Protein AF-A0A9X3MTI0-F1 (afdb_monomer_lite)

Radius of gyration: 33.72 Å; chains: 1; bounding box: 85×98×109 Å

Secondary structure (DSSP, 8-state):
----------------PPPPP-PPPPTHHHHTTSS--S-HHHHHHHT-PPPP----------------------SS-----------PPPP---------PPP-----HHHHHHH----SHHHHHHHHHHHHHTTSEEE-STTHHHHHHHHHTT--BTTB-TTSSSPPHHHHHHHHHHHHHHHHHHH-TTSPPPPEEE---B-SSSSTBTTEEEE-SS-SSSSSHHHHHHHHHHHSPSSEEEEEEESSTTS--GGGBHHHHHHHHHHHH-TTPPPPPEEEEEB-TT-SEEEEEEEETTEEEEEEEEEEGGGG-S-HHHHHHHHHHHHTT-EEEEEEE-TT-EEEE--

Structure (mmCIF, N/CA/C/O backbone):
data_AF-A0A9X3MTI0-F1
#
_entry.id   AF-A0A9X3MTI0-F1
#
loop_
_atom_site.group_PDB
_atom_site.id
_atom_site.type_symbol
_atom_site.label_atom_id
_atom_site.label_alt_id
_atom_site.label_comp_id
_atom_site.label_asym_id
_atom_site.label_entity_id
_atom_site.label_seq_id
_atom_site.pdbx_PDB_ins_code
_atom_site.Cartn_x
_atom_site.Cartn_y
_atom_site.Cartn_z
_atom_site.occupancy
_atom_site.B_iso_or_equiv
_atom_site.auth_seq_id
_atom_site.auth_comp_id
_atom_site.auth_asym_id
_atom_site.auth_atom_id
_atom_site.pdbx_PDB_model_num
ATOM 1 N N . MET A 1 1 ? 46.481 -37.159 -34.912 1.00 41.75 1 MET A N 1
ATOM 2 C CA . MET A 1 1 ? 47.754 -37.813 -34.505 1.00 41.75 1 MET A CA 1
ATOM 3 C C . MET A 1 1 ? 48.881 -36.789 -34.664 1.00 41.75 1 MET A C 1
ATOM 5 O O . MET A 1 1 ? 48.753 -35.978 -35.570 1.00 41.75 1 MET A O 1
ATOM 9 N N . ARG A 1 2 ? 49.952 -36.831 -33.839 1.00 39.00 2 ARG A N 1
ATOM 10 C CA . ARG A 1 2 ? 50.843 -35.682 -33.466 1.00 39.00 2 ARG A CA 1
ATOM 11 C C . ARG A 1 2 ? 50.105 -34.732 -32.481 1.00 39.00 2 ARG A C 1
ATOM 13 O O . ARG A 1 2 ? 48.922 -34.512 -32.711 1.00 39.00 2 ARG A O 1
ATOM 20 N N . ARG A 1 3 ? 50.594 -34.322 -31.287 1.00 44.12 3 ARG A N 1
ATOM 21 C CA . ARG A 1 3 ? 51.928 -33.962 -30.694 1.00 44.12 3 ARG A CA 1
ATOM 22 C C . ARG A 1 3 ? 52.440 -32.576 -31.133 1.00 44.12 3 ARG A C 1
ATOM 24 O O . ARG A 1 3 ? 52.407 -32.329 -32.331 1.00 44.12 3 ARG A O 1
ATOM 31 N N . ARG A 1 4 ? 53.043 -31.715 -30.285 1.00 45.75 4 ARG A N 1
ATOM 32 C CA . ARG A 1 4 ? 53.185 -31.647 -28.790 1.00 45.75 4 ARG A CA 1
ATOM 33 C C . ARG A 1 4 ? 52.062 -30.713 -28.217 1.00 45.75 4 ARG A C 1
ATOM 35 O O . ARG A 1 4 ? 50.981 -30.836 -28.777 1.00 45.75 4 ARG A O 1
ATOM 42 N N . THR A 1 5 ? 52.103 -29.871 -27.159 1.00 43.09 5 THR A N 1
ATOM 43 C CA . THR A 1 5 ? 53.079 -29.420 -26.115 1.00 43.09 5 THR A CA 1
ATOM 44 C C . THR A 1 5 ? 52.308 -28.884 -24.880 1.00 43.09 5 THR A C 1
ATOM 46 O O . THR A 1 5 ? 51.108 -28.653 -25.001 1.00 43.09 5 THR A O 1
ATOM 49 N N . ALA A 1 6 ? 52.957 -28.664 -23.723 1.00 52.50 6 ALA A N 1
ATOM 50 C CA . ALA A 1 6 ? 52.391 -27.940 -22.569 1.00 52.50 6 ALA A CA 1
ATOM 51 C C . ALA A 1 6 ? 53.480 -27.295 -21.677 1.00 52.50 6 ALA A C 1
ATOM 53 O O . ALA A 1 6 ? 54.502 -27.931 -21.447 1.00 52.50 6 ALA A O 1
ATOM 54 N N . GLU A 1 7 ? 53.195 -26.097 -21.151 1.00 43.59 7 GLU A N 1
ATOM 55 C CA . GLU A 1 7 ? 53.836 -25.318 -20.060 1.00 43.59 7 GLU A CA 1
ATOM 56 C C . GLU A 1 7 ? 52.779 -24.245 -19.685 1.00 43.59 7 GLU A C 1
ATOM 58 O O . GLU A 1 7 ? 52.140 -23.719 -20.594 1.00 43.59 7 GLU A O 1
ATOM 63 N N . ARG A 1 8 ? 52.346 -23.966 -18.443 1.00 46.47 8 ARG A N 1
ATOM 64 C CA . ARG A 1 8 ? 52.876 -24.065 -17.061 1.00 46.47 8 ARG A CA 1
ATOM 65 C C . ARG A 1 8 ? 53.816 -22.908 -16.679 1.00 46.47 8 ARG A C 1
ATOM 67 O O . ARG A 1 8 ? 54.552 -22.423 -17.520 1.00 46.47 8 ARG A O 1
ATOM 74 N N . GLU A 1 9 ? 53.770 -22.546 -15.387 1.00 38.88 9 GLU A N 1
ATOM 75 C CA . GLU A 1 9 ? 54.366 -21.360 -14.728 1.00 38.88 9 GLU A CA 1
ATOM 76 C C . GLU A 1 9 ? 53.528 -20.068 -14.861 1.00 38.88 9 GLU A C 1
ATOM 78 O O . GLU A 1 9 ? 52.925 -19.835 -15.901 1.00 38.88 9 GLU A O 1
ATOM 83 N N . ARG A 1 10 ? 53.395 -19.199 -13.841 1.00 39.28 10 ARG A N 1
ATOM 84 C CA . ARG A 1 10 ? 53.743 -19.278 -12.398 1.00 39.28 10 ARG A CA 1
ATOM 85 C C . ARG A 1 10 ? 52.827 -18.315 -11.609 1.00 39.28 10 ARG A C 1
ATOM 87 O O . ARG A 1 10 ? 52.557 -17.220 -12.092 1.00 39.28 10 ARG A O 1
ATOM 94 N N . GLN A 1 11 ? 52.413 -18.677 -10.393 1.00 41.81 11 GLN A N 1
ATOM 95 C CA . GLN A 1 11 ? 51.971 -17.695 -9.384 1.00 41.81 11 GLN A CA 1
ATOM 96 C C . GLN A 1 11 ? 53.192 -17.160 -8.616 1.00 41.81 11 GLN A C 1
ATOM 98 O O . GLN A 1 11 ? 54.166 -17.898 -8.446 1.00 41.81 11 GLN A O 1
ATOM 103 N N . PRO A 1 12 ? 53.110 -15.932 -8.088 1.00 52.44 12 PRO A N 1
ATOM 104 C CA . PRO A 1 12 ? 53.696 -15.570 -6.805 1.00 52.44 12 PRO A CA 1
ATOM 105 C C . PRO A 1 12 ? 52.599 -15.332 -5.750 1.00 52.44 12 PRO A C 1
ATOM 107 O O . PRO A 1 12 ? 51.555 -14.750 -6.042 1.00 52.44 12 PRO A O 1
ATOM 110 N N . GLU A 1 13 ? 52.848 -15.772 -4.520 1.00 50.75 13 GLU A N 1
ATOM 111 C CA . GLU A 1 13 ? 52.006 -15.505 -3.348 1.00 50.75 13 GLU A CA 1
ATOM 112 C C . GLU A 1 13 ? 52.348 -14.134 -2.743 1.00 50.75 13 GLU A C 1
ATOM 114 O O . GLU A 1 13 ? 53.527 -13.802 -2.633 1.00 50.75 13 GLU A O 1
ATOM 119 N N . ARG A 1 14 ? 51.328 -13.365 -2.336 1.00 39.09 14 ARG A N 1
ATOM 120 C CA . ARG A 1 14 ? 51.381 -12.189 -1.440 1.00 39.09 14 ARG A CA 1
ATOM 121 C C . ARG A 1 14 ? 49.958 -11.841 -0.993 1.00 39.09 14 ARG A C 1
ATOM 123 O O . ARG A 1 14 ? 49.049 -11.956 -1.808 1.00 39.09 14 ARG A O 1
ATOM 130 N N . GLU A 1 15 ? 49.697 -11.351 0.214 1.00 39.28 15 GLU A N 1
ATOM 131 C CA . GLU A 1 15 ? 50.434 -11.346 1.497 1.00 39.28 15 GLU A CA 1
ATOM 132 C C . GLU A 1 15 ? 49.345 -11.103 2.579 1.00 39.28 15 GLU A C 1
ATOM 134 O O . GLU A 1 15 ? 48.311 -10.510 2.262 1.00 39.28 15 GLU A O 1
ATOM 139 N N . ASP A 1 16 ? 49.501 -11.586 3.816 1.00 46.16 16 ASP A N 1
ATOM 140 C CA . ASP A 1 16 ? 48.425 -11.512 4.824 1.00 46.16 16 ASP A CA 1
ATOM 141 C C . ASP A 1 16 ? 48.184 -10.081 5.353 1.00 46.16 16 ASP A C 1
ATOM 143 O O . ASP A 1 16 ? 48.948 -9.578 6.181 1.00 46.16 16 ASP A O 1
ATOM 147 N N . GLU A 1 17 ? 47.073 -9.444 4.963 1.00 42.19 17 GLU A N 1
ATOM 148 C CA . GLU A 1 17 ? 46.545 -8.266 5.670 1.00 42.19 17 GLU A CA 1
ATOM 149 C C . GLU A 1 17 ? 45.606 -8.686 6.812 1.00 42.19 17 GLU A C 1
ATOM 151 O O . GLU A 1 17 ? 44.562 -9.312 6.611 1.00 42.19 17 GLU A O 1
ATOM 156 N N . ALA A 1 18 ? 45.978 -8.320 8.041 1.00 46.59 18 ALA A N 1
ATOM 157 C CA . ALA A 1 18 ? 45.199 -8.605 9.243 1.00 46.59 18 ALA A CA 1
ATOM 158 C C . ALA A 1 18 ? 43.875 -7.806 9.282 1.00 46.59 18 ALA A C 1
ATOM 160 O O . ALA A 1 18 ? 43.825 -6.665 8.814 1.00 46.59 18 ALA A O 1
ATOM 161 N N . PRO A 1 19 ? 42.797 -8.347 9.886 1.00 48.12 19 PRO A N 1
ATOM 162 C CA . PRO A 1 19 ? 41.502 -7.674 9.925 1.00 48.12 19 PRO A CA 1
ATOM 163 C C . PRO A 1 19 ? 41.564 -6.374 10.737 1.00 48.12 19 PRO A C 1
ATOM 165 O O . PRO A 1 19 ? 41.863 -6.382 11.933 1.00 48.12 19 PRO A O 1
ATOM 168 N N . ALA A 1 20 ? 41.221 -5.256 10.093 1.00 42.41 20 ALA A N 1
ATOM 169 C CA . ALA A 1 20 ? 41.128 -3.955 10.745 1.00 42.41 20 ALA A CA 1
ATOM 170 C C . ALA A 1 20 ? 40.090 -3.977 11.883 1.00 42.41 20 ALA A C 1
ATOM 172 O O . ALA A 1 20 ? 38.933 -4.362 11.693 1.00 42.41 20 ALA A O 1
ATOM 173 N N . THR A 1 21 ? 40.493 -3.537 13.075 1.00 41.66 21 THR A N 1
ATOM 174 C CA . THR A 1 21 ? 39.617 -3.462 14.247 1.00 41.66 21 THR A CA 1
ATOM 175 C C . THR A 1 21 ? 38.533 -2.402 14.055 1.00 41.66 21 THR A C 1
ATOM 177 O O . THR A 1 21 ? 38.812 -1.216 13.881 1.00 41.66 21 THR A O 1
ATOM 180 N N . ALA A 1 22 ? 37.269 -2.826 14.116 1.00 42.09 22 ALA A N 1
ATOM 181 C CA . ALA A 1 22 ? 36.124 -1.935 13.980 1.00 42.09 22 ALA A CA 1
ATOM 182 C C . ALA A 1 22 ? 36.024 -0.974 15.179 1.00 42.09 22 ALA A C 1
ATOM 184 O O . ALA A 1 22 ? 35.582 -1.350 16.266 1.00 42.09 22 ALA A O 1
ATOM 185 N N . VAL A 1 23 ? 36.418 0.285 14.975 1.00 45.59 23 VAL A N 1
ATOM 186 C CA . VAL A 1 23 ? 36.225 1.360 15.957 1.00 45.59 23 VAL A CA 1
ATOM 187 C C . VAL A 1 23 ? 34.737 1.703 16.029 1.00 45.59 23 VAL A C 1
ATOM 189 O O . VAL A 1 23 ? 34.149 2.167 15.052 1.00 45.59 23 VAL A O 1
ATOM 192 N N . ALA A 1 24 ? 34.120 1.487 17.192 1.00 50.12 24 ALA A N 1
ATOM 193 C CA . ALA A 1 24 ? 32.732 1.873 17.422 1.00 50.12 24 ALA A CA 1
ATOM 194 C C . ALA A 1 24 ? 32.578 3.411 17.372 1.00 50.12 24 ALA A C 1
ATOM 196 O O . ALA A 1 24 ? 33.394 4.121 17.968 1.00 50.12 24 ALA A O 1
ATOM 197 N N . PRO A 1 25 ? 31.546 3.955 16.697 1.00 45.38 25 PRO A N 1
ATOM 198 C CA . PRO A 1 25 ? 31.334 5.396 16.641 1.00 45.38 25 PRO A CA 1
ATOM 199 C C . PRO A 1 25 ? 30.959 5.947 18.031 1.00 45.38 25 PRO A C 1
ATOM 201 O O . PRO A 1 25 ? 30.165 5.326 18.743 1.00 45.38 25 PRO A O 1
ATOM 204 N N . PRO A 1 26 ? 31.480 7.120 18.437 1.00 43.59 26 PRO A N 1
ATOM 205 C CA . PRO A 1 26 ? 31.172 7.697 19.740 1.00 43.59 26 PRO A CA 1
ATOM 206 C C . PRO A 1 26 ? 29.701 8.128 19.829 1.00 43.59 26 PRO A C 1
ATOM 208 O O . PRO A 1 26 ? 29.152 8.732 18.905 1.00 43.59 26 PRO A O 1
ATOM 211 N N . ALA A 1 27 ? 29.079 7.892 20.989 1.00 45.53 27 ALA A N 1
ATOM 212 C CA . ALA A 1 27 ? 27.649 8.128 21.233 1.00 45.53 27 ALA A CA 1
ATOM 213 C C . ALA A 1 27 ? 27.172 9.581 20.994 1.00 45.53 27 ALA A C 1
ATOM 215 O O . ALA A 1 27 ? 25.978 9.820 20.823 1.00 45.53 27 ALA A O 1
ATOM 216 N N . ALA A 1 28 ? 28.093 10.548 20.920 1.00 45.12 28 ALA A N 1
ATOM 217 C CA . ALA A 1 28 ? 27.815 11.967 20.691 1.00 45.12 28 ALA A CA 1
ATOM 218 C C . ALA A 1 28 ? 27.130 12.293 19.344 1.00 45.12 28 ALA A C 1
ATOM 220 O O . ALA A 1 28 ? 26.570 13.380 19.198 1.00 45.12 28 ALA A O 1
ATOM 221 N N . VAL A 1 29 ? 27.153 11.386 18.357 1.00 43.75 29 VAL A N 1
ATOM 222 C CA . VAL A 1 29 ? 26.490 11.609 17.055 1.00 43.75 29 VAL A CA 1
ATOM 223 C C . VAL A 1 29 ? 24.965 11.455 17.153 1.00 43.75 29 VAL A C 1
ATOM 225 O O . VAL A 1 29 ? 24.234 12.209 16.514 1.00 43.75 29 VAL A O 1
ATOM 228 N N . ILE A 1 30 ? 24.470 10.530 17.985 1.00 42.50 30 ILE A N 1
ATOM 229 C CA . ILE A 1 30 ? 23.030 10.232 18.095 1.00 42.50 30 ILE A CA 1
ATOM 230 C C . ILE A 1 30 ? 22.285 11.399 18.759 1.00 42.50 30 ILE A C 1
ATOM 232 O O . ILE A 1 30 ? 21.261 11.853 18.248 1.00 42.50 30 ILE A O 1
ATOM 236 N N . THR A 1 31 ? 22.843 11.962 19.835 1.00 38.16 31 THR A N 1
ATOM 237 C CA . THR A 1 31 ? 22.236 13.077 20.584 1.00 38.16 31 THR A CA 1
ATOM 238 C C . THR A 1 31 ? 22.037 14.335 19.730 1.00 38.16 31 THR A C 1
ATOM 240 O O . THR A 1 31 ? 21.107 15.103 19.966 1.00 38.16 31 THR A O 1
ATOM 243 N N . ARG A 1 32 ? 22.873 14.551 18.702 1.00 39.38 32 ARG A N 1
ATOM 244 C CA . ARG A 1 32 ? 22.803 15.747 17.841 1.00 39.38 32 ARG A CA 1
ATOM 245 C C . ARG A 1 32 ? 21.736 15.673 16.742 1.00 39.38 32 ARG A C 1
ATOM 247 O O . ARG A 1 32 ? 21.406 16.704 16.165 1.00 39.38 32 ARG A O 1
ATOM 254 N N . LEU A 1 33 ? 21.179 14.489 16.476 1.00 36.75 33 LEU A N 1
ATOM 255 C CA . LEU A 1 33 ? 20.101 14.274 15.499 1.00 36.75 33 LEU A CA 1
ATOM 256 C C . LEU A 1 33 ? 18.690 14.416 16.098 1.00 36.75 33 LEU A C 1
ATOM 258 O O . LEU A 1 33 ? 17.722 14.522 15.351 1.00 36.75 33 LEU A O 1
ATOM 262 N N . GLN A 1 34 ? 18.556 14.471 17.428 1.00 40.81 34 GLN A N 1
ATOM 263 C CA . GLN A 1 34 ? 17.257 14.569 18.112 1.00 40.81 34 GLN A CA 1
ATOM 264 C C . GLN A 1 34 ? 16.784 16.011 18.395 1.00 40.81 34 GLN A C 1
ATOM 266 O O . GLN A 1 34 ? 15.714 16.186 18.969 1.00 40.81 34 GLN A O 1
ATOM 271 N N . GLN A 1 35 ? 17.534 17.048 17.991 1.00 41.94 35 GLN A N 1
ATOM 272 C CA . GLN A 1 35 ? 17.219 18.456 18.312 1.00 41.94 35 GLN A CA 1
ATOM 273 C C . GLN A 1 35 ? 16.820 19.351 17.120 1.00 41.94 35 GLN A C 1
ATOM 275 O O . GLN A 1 35 ? 16.505 20.518 17.332 1.00 41.94 35 GLN A O 1
ATOM 280 N N . THR A 1 36 ? 16.797 18.848 15.880 1.00 41.97 36 THR A N 1
ATOM 281 C CA . THR A 1 36 ? 16.499 19.667 14.677 1.00 41.97 36 THR A CA 1
ATOM 282 C C . THR A 1 36 ? 15.284 19.209 13.863 1.00 41.97 36 THR A C 1
ATOM 284 O O . THR A 1 36 ? 14.939 19.838 12.864 1.00 41.97 36 THR A O 1
ATOM 287 N N . ALA A 1 37 ? 14.575 18.164 14.298 1.00 40.38 37 ALA A N 1
ATOM 288 C CA . ALA A 1 37 ? 13.351 17.673 13.658 1.00 40.38 37 ALA A CA 1
ATOM 289 C C . ALA A 1 37 ? 12.114 18.541 13.998 1.00 40.38 37 ALA A C 1
ATOM 291 O O . ALA A 1 37 ? 11.131 18.047 14.546 1.00 40.38 37 ALA A O 1
ATOM 292 N N . GLY A 1 38 ? 12.166 19.848 13.698 1.00 36.41 38 GLY A N 1
ATOM 293 C CA . GLY A 1 38 ? 11.134 20.819 14.083 1.00 36.41 38 GLY A CA 1
ATOM 294 C C . GLY A 1 38 ? 10.867 21.935 13.061 1.00 36.41 38 GLY A C 1
ATOM 295 O O . GLY A 1 38 ? 11.692 22.813 12.840 1.00 36.41 38 GLY A O 1
ATOM 296 N N . ASN A 1 39 ? 9.656 21.930 12.496 1.00 49.12 39 ASN A N 1
ATOM 297 C CA . ASN A 1 39 ? 8.877 23.083 12.005 1.00 49.12 39 ASN A CA 1
ATOM 298 C C . ASN A 1 39 ? 9.444 24.096 10.985 1.00 49.12 39 ASN A C 1
ATOM 300 O O . ASN A 1 39 ? 8.715 25.029 10.640 1.00 49.12 39 ASN A O 1
ATOM 304 N N . HIS A 1 40 ? 10.625 23.912 10.386 1.00 40.84 40 HIS A N 1
ATOM 305 C CA . HIS A 1 40 ? 11.122 24.862 9.369 1.00 40.84 40 HIS A CA 1
ATOM 306 C C . HIS A 1 40 ? 10.179 25.043 8.155 1.00 40.84 40 HIS A C 1
ATOM 308 O O . HIS A 1 40 ? 10.067 26.144 7.618 1.00 40.84 40 HIS A O 1
ATOM 314 N N . ALA A 1 41 ? 9.446 23.993 7.761 1.00 41.47 41 ALA A N 1
ATOM 315 C CA . ALA A 1 41 ? 8.441 24.053 6.692 1.00 41.47 41 ALA A CA 1
ATOM 316 C C . ALA A 1 41 ? 7.128 24.754 7.103 1.00 41.47 41 ALA A C 1
ATOM 318 O O . ALA A 1 41 ? 6.423 25.283 6.249 1.00 41.47 41 ALA A O 1
ATOM 319 N N . VAL A 1 42 ? 6.800 24.782 8.401 1.00 42.12 42 VAL A N 1
ATOM 320 C CA . VAL A 1 42 ? 5.580 25.421 8.931 1.00 42.12 42 VAL A CA 1
ATOM 321 C C . VAL A 1 42 ? 5.815 26.919 9.140 1.00 42.12 42 VAL A C 1
ATOM 323 O O . VAL A 1 42 ? 4.980 27.737 8.756 1.00 42.12 42 VAL A O 1
ATOM 326 N N . ALA A 1 43 ? 6.993 27.297 9.650 1.00 41.44 43 ALA A N 1
ATOM 327 C CA . ALA A 1 43 ? 7.393 28.697 9.803 1.00 41.44 43 ALA A CA 1
ATOM 328 C C . ALA A 1 43 ? 7.397 29.461 8.462 1.00 41.44 43 ALA A C 1
ATOM 330 O O . ALA A 1 43 ? 6.985 30.619 8.408 1.00 41.44 43 ALA A O 1
ATOM 331 N N . ALA A 1 44 ? 7.784 28.800 7.365 1.00 43.31 44 ALA A N 1
ATOM 332 C CA . ALA A 1 44 ? 7.772 29.375 6.016 1.00 43.31 44 ALA A CA 1
ATOM 333 C C . ALA A 1 44 ? 6.360 29.555 5.410 1.00 43.31 44 ALA A C 1
ATOM 335 O O . ALA A 1 44 ? 6.208 30.274 4.422 1.00 43.31 44 ALA A O 1
ATOM 336 N N . PHE A 1 45 ? 5.332 28.912 5.979 1.00 37.66 45 PHE A N 1
ATOM 337 C CA . PHE A 1 45 ? 3.938 29.052 5.539 1.00 37.66 45 PHE A CA 1
ATOM 338 C C . PHE A 1 45 ? 3.210 30.175 6.295 1.00 37.66 45 PHE A C 1
ATOM 340 O O . PHE A 1 45 ? 2.433 30.915 5.701 1.00 37.66 45 PHE A O 1
ATOM 347 N N . LEU A 1 46 ? 3.508 30.347 7.588 1.00 43.81 46 LEU A N 1
ATOM 348 C CA . LEU A 1 46 ? 2.871 31.347 8.460 1.00 43.81 46 LEU A CA 1
ATOM 349 C C . LEU A 1 46 ? 3.432 32.776 8.315 1.00 43.81 46 LEU A C 1
ATOM 351 O O . LEU A 1 46 ? 2.865 33.710 8.868 1.00 43.81 46 LEU A O 1
ATOM 355 N N . THR A 1 47 ? 4.528 32.964 7.577 1.00 42.53 47 THR A N 1
ATOM 356 C CA . THR A 1 47 ? 5.234 34.256 7.436 1.00 42.53 47 THR A CA 1
ATOM 357 C C . THR A 1 47 ? 4.891 35.032 6.156 1.00 42.53 47 THR A C 1
ATOM 359 O O . THR A 1 47 ? 5.522 36.043 5.860 1.00 42.53 47 THR A O 1
ATOM 362 N N . ARG A 1 48 ? 3.880 34.600 5.388 1.00 39.78 48 ARG A N 1
ATOM 363 C CA . ARG A 1 48 ? 3.418 35.292 4.170 1.00 39.78 48 ARG A CA 1
ATOM 364 C C . ARG A 1 48 ? 2.144 36.106 4.407 1.00 39.78 48 ARG A C 1
ATOM 366 O O . ARG A 1 48 ? 1.057 35.684 4.020 1.00 39.78 48 ARG A O 1
ATOM 373 N N . GLN A 1 49 ? 2.291 37.308 4.963 1.00 35.53 49 GLN A N 1
ATOM 374 C CA . GLN A 1 49 ? 1.309 38.367 4.710 1.00 35.53 49 GLN A CA 1
ATOM 375 C C . GLN A 1 49 ? 1.428 38.824 3.241 1.00 35.53 49 GLN A C 1
ATOM 377 O O . GLN A 1 49 ? 2.550 39.039 2.772 1.00 35.53 49 GLN A O 1
ATOM 382 N N . PRO A 1 50 ? 0.320 38.978 2.496 1.00 40.56 50 PRO A N 1
ATOM 383 C CA . PRO A 1 50 ? 0.337 39.656 1.207 1.00 40.56 50 PRO A CA 1
ATOM 384 C C . PRO A 1 50 ? 0.408 41.176 1.417 1.00 40.56 50 PRO A C 1
ATOM 386 O O . PRO A 1 50 ? -0.408 41.739 2.143 1.00 40.56 50 PRO A O 1
ATOM 389 N N . ALA A 1 51 ? 1.369 41.834 0.767 1.00 34.44 51 ALA A N 1
ATOM 390 C CA . ALA A 1 51 ? 1.400 43.292 0.667 1.00 34.44 51 ALA A CA 1
ATOM 391 C C . ALA A 1 51 ? 0.396 43.798 -0.391 1.00 34.44 51 ALA A C 1
ATOM 393 O O . ALA A 1 51 ? -0.037 43.048 -1.268 1.00 34.44 51 ALA A O 1
ATOM 394 N N . GLU A 1 52 ? 0.013 45.064 -0.263 1.00 35.03 52 GLU A N 1
ATOM 395 C CA . GLU A 1 52 ? -1.194 45.662 -0.842 1.00 35.03 52 GLU A CA 1
ATOM 396 C C . GLU A 1 52 ? -1.195 45.824 -2.375 1.00 35.03 52 GLU A C 1
ATOM 398 O O . GLU A 1 52 ? -0.156 45.948 -3.024 1.00 35.03 52 GLU A O 1
ATOM 403 N N . ALA A 1 53 ? -2.404 45.945 -2.933 1.00 33.41 53 ALA A N 1
ATOM 404 C CA . ALA A 1 53 ? -2.660 46.628 -4.200 1.00 33.41 53 ALA A CA 1
ATOM 405 C C . ALA A 1 53 ? -3.437 47.927 -3.912 1.00 33.41 53 ALA A C 1
ATOM 407 O O . ALA A 1 53 ? -4.339 47.937 -3.075 1.00 33.41 53 ALA A O 1
ATOM 408 N N . THR A 1 54 ? -3.080 49.026 -4.576 1.00 35.91 54 THR A N 1
ATOM 409 C CA . THR A 1 54 ? -3.454 50.396 -4.180 1.00 35.91 54 THR A CA 1
ATOM 410 C C . THR A 1 54 ? -4.639 50.984 -4.958 1.00 35.91 54 THR A C 1
ATOM 412 O O . THR A 1 54 ? -4.646 50.924 -6.185 1.00 35.91 54 THR A O 1
ATOM 415 N N . ALA A 1 55 ? -5.585 51.647 -4.265 1.00 34.25 55 ALA A N 1
ATOM 416 C CA . ALA A 1 55 ? -6.449 52.712 -4.818 1.00 34.25 55 ALA A CA 1
ATOM 417 C C . ALA A 1 55 ? -7.321 53.434 -3.754 1.00 34.25 55 ALA A C 1
ATOM 419 O O . ALA A 1 55 ? -8.110 52.785 -3.078 1.00 34.25 55 ALA A O 1
ATOM 420 N N . GLY A 1 56 ? -7.297 54.779 -3.730 1.00 31.62 56 GLY A N 1
ATOM 421 C CA . GLY A 1 56 ? -8.413 55.626 -3.242 1.00 31.62 56 GLY A CA 1
ATOM 422 C C . GLY A 1 56 ? -8.437 56.020 -1.741 1.00 31.62 56 GLY A C 1
ATOM 423 O O . GLY A 1 56 ? -8.311 55.141 -0.895 1.00 31.62 56 GLY A O 1
ATOM 424 N N . PRO A 1 57 ? -8.640 57.313 -1.382 1.00 39.28 57 PRO A N 1
ATOM 425 C CA . PRO A 1 57 ? -8.646 57.763 0.020 1.00 39.28 57 PRO A CA 1
ATOM 426 C C . PRO A 1 57 ? -9.984 58.331 0.564 1.00 39.28 57 PRO A C 1
ATOM 428 O O . PRO A 1 57 ? -10.614 59.148 -0.098 1.00 39.28 57 PRO A O 1
ATOM 431 N N . ALA A 1 58 ? -10.260 58.015 1.843 1.00 37.03 58 ALA A N 1
ATOM 432 C CA . ALA A 1 58 ? -10.839 58.877 2.904 1.00 37.03 58 ALA A CA 1
ATOM 433 C C . ALA A 1 58 ? -12.266 59.497 2.750 1.00 37.03 58 ALA A C 1
ATOM 435 O O . ALA A 1 58 ? -12.809 59.545 1.649 1.00 37.03 58 ALA A O 1
ATOM 436 N N . PRO A 1 59 ? -12.874 60.058 3.830 1.00 45.81 59 PRO A N 1
ATOM 437 C CA . PRO A 1 59 ? -12.543 59.971 5.263 1.00 45.81 59 PRO A CA 1
ATOM 438 C C . PRO A 1 59 ? -13.680 59.392 6.146 1.00 45.81 59 PRO A C 1
ATOM 440 O O . PRO A 1 59 ? -14.837 59.315 5.740 1.00 45.81 59 PRO A O 1
ATOM 443 N N . GLY A 1 60 ? -13.355 59.078 7.403 1.00 30.86 60 GLY A N 1
ATOM 444 C CA . GLY A 1 60 ? -14.311 58.817 8.486 1.00 30.86 60 GLY A CA 1
ATOM 445 C C . GLY A 1 60 ? -13.564 58.701 9.817 1.00 30.86 60 GLY A C 1
ATOM 446 O O . GLY A 1 60 ? -12.551 58.011 9.878 1.00 30.86 60 GLY A O 1
ATOM 447 N N . GLU A 1 61 ? -14.003 59.425 10.844 1.00 34.38 61 GLU A N 1
ATOM 448 C CA . GLU A 1 61 ? -13.330 59.482 12.149 1.00 34.38 61 GLU A CA 1
ATOM 449 C C . GLU A 1 61 ? -13.465 58.169 12.934 1.00 34.38 61 GLU A C 1
ATOM 451 O O . GLU A 1 61 ? -14.521 57.537 12.918 1.00 34.38 61 GLU A O 1
ATOM 456 N N . LEU A 1 62 ? -12.443 57.837 13.728 1.00 33.22 62 LEU A N 1
ATOM 457 C CA . LEU A 1 62 ? -12.649 57.596 15.158 1.00 33.22 62 LEU A CA 1
ATOM 458 C C . LEU A 1 62 ? -11.342 57.813 15.937 1.00 33.22 62 LEU A C 1
ATOM 460 O O . LEU A 1 62 ? -10.262 57.443 15.484 1.00 33.22 62 LEU A O 1
ATOM 464 N N . ASP A 1 63 ? -11.478 58.440 17.100 1.00 32.69 63 ASP A N 1
ATOM 465 C CA . ASP A 1 63 ? -10.411 58.840 18.019 1.00 32.69 63 ASP A CA 1
ATOM 466 C C . ASP A 1 63 ? -10.442 57.949 19.272 1.00 32.69 63 ASP A C 1
ATOM 468 O O . ASP A 1 63 ? -11.529 57.678 19.790 1.00 32.69 63 ASP A O 1
ATOM 472 N N . THR A 1 64 ? -9.279 57.473 19.734 1.00 34.31 64 THR A N 1
ATOM 473 C CA . THR A 1 64 ? -8.899 57.342 21.162 1.00 34.31 64 THR A CA 1
ATOM 474 C C . THR A 1 64 ? -7.501 56.728 21.324 1.00 34.31 64 THR A C 1
ATOM 476 O O . THR A 1 64 ? -7.144 55.747 20.671 1.00 34.31 64 THR A O 1
ATOM 479 N N . GLU A 1 65 ? -6.717 57.300 22.240 1.00 34.62 65 GLU A N 1
ATOM 480 C CA . GLU A 1 65 ? -5.376 56.844 22.639 1.00 34.62 65 GLU A CA 1
ATOM 481 C C . GLU A 1 65 ? -5.401 55.770 23.765 1.00 34.62 65 GLU A C 1
ATOM 483 O O . GLU A 1 65 ? -6.466 55.481 24.320 1.00 34.62 65 GLU A O 1
ATOM 488 N N . PRO A 1 66 ? -4.268 55.096 24.068 1.00 42.44 66 PRO A N 1
ATOM 489 C CA . PRO A 1 66 ? -4.271 53.791 24.737 1.00 42.44 66 PRO A CA 1
ATOM 490 C C . PRO A 1 66 ? -4.405 53.849 26.266 1.00 42.44 66 PRO A C 1
ATOM 492 O O . PRO A 1 66 ? -4.345 54.902 26.901 1.00 42.44 66 PRO A O 1
ATOM 495 N N . HIS A 1 67 ? -4.530 52.669 26.877 1.00 32.47 67 HIS A N 1
ATOM 496 C CA . HIS A 1 67 ? -4.402 52.476 28.321 1.00 32.47 67 HIS A CA 1
ATOM 497 C C . HIS A 1 67 ? -3.250 51.512 28.617 1.00 32.47 67 HIS A C 1
ATOM 499 O O . HIS A 1 67 ? -3.167 50.427 28.037 1.00 32.47 67 HIS A O 1
ATOM 505 N N . GLU A 1 68 ? -2.352 51.929 29.509 1.00 32.56 68 GLU A N 1
ATOM 506 C CA . GLU A 1 68 ? -1.252 51.107 30.015 1.00 32.56 68 GLU A CA 1
ATOM 507 C C . GLU A 1 68 ? -1.750 50.065 31.039 1.00 32.56 68 GLU A C 1
ATOM 509 O O . GLU A 1 68 ? -2.912 50.064 31.451 1.00 32.56 68 GLU A O 1
ATOM 514 N N . GLY A 1 69 ? -0.879 49.125 31.413 1.00 29.55 69 GLY A N 1
ATOM 515 C CA . GLY A 1 69 ? -1.246 47.979 32.247 1.00 29.55 69 GLY A CA 1
ATOM 516 C C . GLY A 1 69 ? -1.411 48.282 33.743 1.00 29.55 69 GLY A C 1
ATOM 517 O O . GLY A 1 69 ? -0.868 49.247 34.272 1.00 29.55 69 GLY A O 1
ATOM 518 N N . GLY A 1 70 ? -2.105 47.374 34.434 1.00 29.64 70 GLY A N 1
ATOM 519 C CA . GLY A 1 70 ? -2.101 47.231 35.893 1.00 29.64 70 GLY A CA 1
ATOM 520 C C . GLY A 1 70 ? -1.736 45.791 36.266 1.00 29.64 70 GLY A C 1
ATOM 521 O O . GLY A 1 70 ? -2.045 44.867 35.511 1.00 29.64 70 GLY A O 1
ATOM 522 N N . ASP A 1 71 ? -1.035 45.600 37.383 1.00 36.12 71 ASP A N 1
ATOM 523 C CA . ASP A 1 71 ? -0.417 44.324 37.755 1.00 36.12 71 ASP A CA 1
ATOM 524 C C . ASP A 1 71 ? -1.192 43.534 38.832 1.00 36.12 71 ASP A C 1
ATOM 526 O O . ASP A 1 71 ? -2.304 43.874 39.243 1.00 36.12 71 ASP A O 1
ATOM 530 N N . ALA A 1 72 ? -0.635 42.386 39.226 1.00 46.22 72 ALA A N 1
ATOM 531 C CA . ALA A 1 72 ? -1.287 41.433 40.114 1.00 46.22 72 ALA A CA 1
ATOM 532 C C . ALA A 1 72 ? -0.864 41.638 41.579 1.00 46.22 72 ALA A C 1
ATOM 534 O O . ALA A 1 72 ? 0.160 41.115 42.020 1.00 46.22 72 ALA A O 1
ATOM 535 N N . SER A 1 73 ? -1.687 42.338 42.365 1.00 37.31 73 SER A N 1
ATOM 536 C CA . SER A 1 73 ? -1.585 42.379 43.834 1.00 37.31 73 SER A 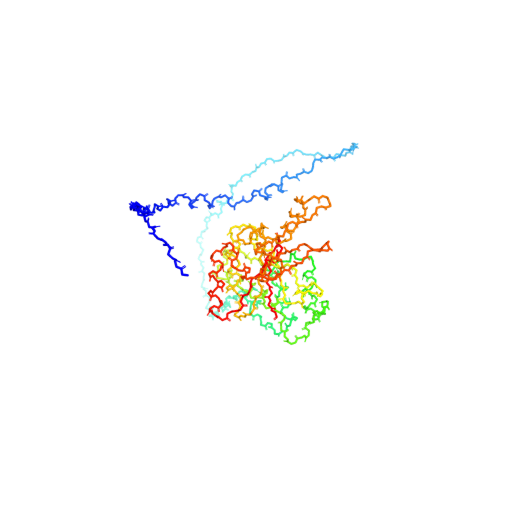CA 1
ATOM 537 C C . SER A 1 73 ? -2.946 42.640 44.490 1.00 37.31 73 SER A C 1
ATOM 539 O O . SER A 1 73 ? -3.346 43.781 44.690 1.00 37.31 73 SER A O 1
ATOM 541 N N . GLY A 1 74 ? -3.674 41.570 44.834 1.00 36.75 74 GLY A N 1
ATOM 542 C CA . GLY A 1 74 ? -5.040 41.692 45.369 1.00 36.75 74 GLY A CA 1
ATOM 543 C C . GLY A 1 74 ? -5.629 40.441 46.029 1.00 36.75 74 GLY A C 1
ATOM 544 O O . GLY A 1 74 ? -6.842 40.267 46.001 1.00 36.75 74 GLY A O 1
ATOM 545 N N . LEU A 1 75 ? -4.805 39.542 46.587 1.00 42.72 75 LEU A N 1
ATOM 546 C CA . LEU A 1 75 ? -5.271 38.234 47.086 1.00 42.72 75 LEU A CA 1
ATOM 547 C C . LEU A 1 75 ? -4.632 37.828 48.431 1.00 42.72 75 LEU A C 1
ATOM 549 O O . LEU A 1 75 ? -4.123 36.722 48.581 1.00 42.72 75 LEU A O 1
ATOM 553 N N . LEU A 1 76 ? -4.625 38.742 49.412 1.00 46.19 76 LEU A N 1
ATOM 554 C CA . LEU A 1 76 ? -4.140 38.462 50.778 1.00 46.19 76 LEU A CA 1
ATOM 555 C C . LEU A 1 76 ? -4.699 39.433 51.848 1.00 46.19 76 LEU A C 1
ATOM 557 O O . LEU A 1 76 ? -3.974 39.911 52.714 1.00 46.19 76 LEU A O 1
ATOM 561 N N . ALA A 1 77 ? -5.999 39.751 51.779 1.00 46.25 77 ALA A N 1
ATOM 562 C CA . ALA A 1 77 ? -6.640 40.769 52.630 1.00 46.25 77 ALA A CA 1
ATOM 563 C C . ALA A 1 77 ? -8.046 40.382 53.151 1.00 46.25 77 ALA A C 1
ATOM 565 O O . ALA A 1 77 ? -8.910 41.244 53.293 1.00 46.25 77 ALA A O 1
ATOM 566 N N . LEU A 1 78 ? -8.300 39.093 53.424 1.00 45.91 78 LEU A N 1
ATOM 567 C CA . LEU A 1 78 ? -9.609 38.615 53.908 1.00 45.91 78 LEU A CA 1
ATOM 568 C C . LEU A 1 78 ? -9.515 37.579 55.048 1.00 45.91 78 LEU A C 1
ATOM 570 O O . LEU A 1 78 ? -10.171 36.543 55.021 1.00 45.91 78 LEU A O 1
ATOM 574 N N . LEU A 1 79 ? -8.686 37.864 56.057 1.00 43.78 79 LEU A N 1
ATOM 575 C CA . LEU A 1 79 ? -8.635 37.116 57.320 1.00 43.78 79 LEU A CA 1
ATOM 576 C C . LEU A 1 79 ? -8.677 38.095 58.502 1.00 43.78 79 LEU A C 1
ATOM 578 O O . LEU A 1 79 ? -7.644 38.515 59.016 1.00 43.78 79 LEU A O 1
ATOM 582 N N . GLY A 1 80 ? -9.891 38.473 58.905 1.00 40.94 80 GLY A N 1
ATOM 583 C CA . GLY A 1 80 ? -10.152 39.099 60.203 1.00 40.94 80 GLY A CA 1
ATOM 584 C C . GLY A 1 80 ? -10.564 38.038 61.234 1.00 40.94 80 GLY A C 1
ATOM 585 O O . GLY A 1 80 ? -11.167 37.037 60.845 1.00 40.94 80 GLY A O 1
ATOM 586 N N . PRO A 1 81 ? -10.252 38.216 62.529 1.00 51.91 81 PRO A N 1
ATOM 587 C CA . PRO A 1 81 ? -10.737 37.324 63.577 1.00 51.91 81 PRO A CA 1
ATOM 588 C C . PRO A 1 81 ? -12.229 37.566 63.856 1.00 51.91 81 PRO A C 1
ATOM 590 O O . PRO A 1 81 ? -12.701 38.700 63.782 1.00 51.91 81 PRO A O 1
ATOM 593 N N . GLN A 1 82 ? -12.950 36.514 64.245 1.00 43.09 82 GLN A N 1
ATOM 594 C CA . GLN A 1 82 ? -14.229 36.628 64.949 1.00 43.09 82 GLN A CA 1
ATOM 595 C C . GLN A 1 82 ? -14.195 35.814 66.244 1.00 43.09 82 GLN A C 1
ATOM 597 O O . GLN A 1 82 ? -13.369 34.918 66.411 1.00 43.09 82 GLN A O 1
ATOM 602 N N . GLU A 1 83 ? -15.050 36.225 67.174 1.00 37.78 83 GLU A N 1
ATOM 603 C CA . GLU A 1 83 ? -14.949 35.949 68.606 1.00 37.78 83 GLU A CA 1
ATOM 604 C C . GLU A 1 83 ? -15.758 34.716 69.038 1.00 37.78 83 GLU A C 1
ATOM 606 O O . GLU A 1 83 ? -16.535 34.151 68.264 1.00 37.78 83 GLU A O 1
ATOM 611 N N . ASP A 1 84 ? -15.583 34.313 70.299 1.00 44.34 84 ASP A N 1
ATOM 612 C CA . ASP A 1 84 ? -16.340 33.229 70.921 1.00 44.34 84 ASP A CA 1
ATOM 613 C C . ASP A 1 84 ? -17.860 33.418 70.787 1.00 44.34 84 ASP A C 1
ATOM 615 O O . ASP A 1 84 ? -18.415 34.501 70.977 1.00 44.34 84 ASP A O 1
ATOM 619 N N . SER A 1 85 ? -18.564 32.322 70.515 1.00 43.16 85 SER A N 1
ATOM 620 C CA . SER A 1 85 ? -20.023 32.250 70.579 1.00 43.16 85 SER A CA 1
ATOM 621 C C . SER A 1 85 ? -20.426 30.858 71.045 1.00 43.16 85 SER A C 1
ATOM 623 O O . SER A 1 85 ? -20.308 29.877 70.313 1.00 43.16 85 SER A O 1
ATOM 625 N N . THR A 1 86 ? -20.872 30.771 72.297 1.00 49.12 86 THR A N 1
ATOM 626 C CA . THR A 1 86 ? -21.361 29.532 72.909 1.00 49.12 86 THR A CA 1
ATOM 627 C C . THR A 1 86 ? -22.596 29.029 72.170 1.00 49.12 86 THR A C 1
ATOM 629 O O . THR A 1 86 ? -23.580 29.763 72.070 1.00 49.12 86 THR A O 1
ATOM 632 N N . PHE A 1 87 ? -22.564 27.786 71.689 1.00 40.44 87 PHE A N 1
ATOM 633 C CA . PHE A 1 87 ? -23.695 27.169 71.001 1.00 40.44 87 PHE A CA 1
ATOM 634 C C . PHE A 1 87 ? -24.383 26.130 71.891 1.00 40.44 87 PHE A C 1
ATOM 636 O O . PHE A 1 87 ? -23.720 25.287 72.497 1.00 40.44 87 PHE A O 1
ATOM 643 N N . ASP A 1 88 ? -25.710 26.215 71.968 1.00 43.69 88 ASP A N 1
ATOM 644 C CA . ASP A 1 88 ? -26.553 25.322 72.764 1.00 43.69 88 ASP A CA 1
ATOM 645 C C . ASP A 1 88 ? -26.757 23.941 72.108 1.00 43.69 88 ASP A C 1
ATOM 647 O O . ASP A 1 88 ? -26.343 23.687 70.975 1.00 43.69 88 ASP A O 1
ATOM 651 N N . ALA A 1 89 ? -27.381 23.029 72.859 1.00 50.53 89 ALA A N 1
ATOM 652 C CA . ALA A 1 89 ? -27.459 21.602 72.551 1.00 50.53 89 ALA A CA 1
ATOM 653 C C . ALA A 1 89 ? -28.012 21.253 71.151 1.00 50.53 89 ALA A C 1
ATOM 655 O O . ALA A 1 89 ? -29.076 21.714 70.732 1.00 50.53 89 ALA A O 1
ATOM 656 N N . VAL A 1 90 ? -27.318 20.334 70.472 1.00 43.59 90 VAL A N 1
ATOM 657 C CA . VAL A 1 90 ? -27.719 19.761 69.179 1.00 43.59 90 VAL A CA 1
ATOM 658 C C . VAL A 1 90 ? -28.682 18.581 69.405 1.00 43.59 90 VAL A C 1
ATOM 660 O O . VAL A 1 90 ? -28.354 17.694 70.197 1.00 43.59 90 VAL A O 1
ATOM 663 N N . PRO A 1 91 ? -29.847 18.518 68.731 1.00 54.38 91 PRO A N 1
ATOM 664 C CA . PRO A 1 91 ? -30.711 17.341 68.759 1.00 54.38 91 PRO A CA 1
ATOM 665 C C . PRO A 1 91 ? -30.132 16.201 67.907 1.00 54.38 91 PRO A C 1
ATOM 667 O O . PRO A 1 91 ? -29.515 16.434 66.869 1.00 54.38 91 PRO A O 1
ATOM 670 N N . GLU A 1 92 ? -30.369 14.961 68.331 1.00 51.12 92 GLU A N 1
ATOM 671 C CA . GLU A 1 92 ? -29.853 13.740 67.702 1.00 51.12 92 GLU A CA 1
ATOM 672 C C . GLU A 1 92 ? -30.455 13.521 66.297 1.00 51.12 92 GLU A C 1
ATOM 674 O O . GLU A 1 92 ? -31.543 12.967 66.130 1.00 51.12 92 GLU A O 1
ATOM 679 N N . LEU A 1 93 ? -29.748 14.003 65.270 1.00 43.47 93 LEU A N 1
ATOM 680 C CA . LEU A 1 93 ? -30.058 13.755 63.862 1.00 43.47 93 LEU A CA 1
ATOM 681 C C . LEU A 1 93 ? -29.579 12.353 63.473 1.00 43.47 93 LEU A C 1
ATOM 683 O O . LEU A 1 93 ? -28.388 12.062 63.526 1.00 43.47 93 LEU A O 1
ATOM 687 N N . ALA A 1 94 ? -30.519 11.493 63.082 1.00 50.03 94 ALA A N 1
ATOM 688 C CA . ALA A 1 94 ? -30.235 10.112 62.707 1.00 50.03 94 ALA A CA 1
ATOM 689 C C . ALA A 1 94 ? -29.338 10.008 61.460 1.00 50.03 94 ALA A C 1
ATOM 691 O O . ALA A 1 94 ? -29.478 10.802 60.528 1.00 50.03 94 ALA A O 1
ATOM 692 N N . ASP A 1 95 ? -28.497 8.967 61.419 1.00 48.16 95 ASP A N 1
ATOM 693 C CA . ASP A 1 95 ? -27.619 8.620 60.293 1.00 48.16 95 ASP A CA 1
ATOM 694 C C . ASP A 1 95 ? -28.403 8.310 59.002 1.00 48.16 95 ASP A C 1
ATOM 696 O O . ASP A 1 95 ? -28.589 7.157 58.601 1.00 48.16 95 ASP A O 1
ATOM 700 N N . GLN A 1 96 ? -28.803 9.353 58.275 1.00 50.25 96 GLN A N 1
ATOM 701 C CA . GLN A 1 96 ? -28.923 9.262 56.825 1.00 50.25 96 GLN A CA 1
ATOM 702 C C . GLN A 1 96 ? -27.511 9.296 56.246 1.00 50.25 96 GLN A C 1
ATOM 704 O O . GLN A 1 96 ? -27.001 10.344 55.858 1.00 50.25 96 GLN A O 1
ATOM 709 N N . ALA A 1 97 ? -26.877 8.122 56.228 1.00 52.47 97 ALA A N 1
ATOM 710 C CA . ALA A 1 97 ? -25.625 7.896 55.526 1.00 52.47 97 ALA A CA 1
ATOM 711 C C . ALA A 1 97 ? -25.839 8.181 54.033 1.00 52.47 97 ALA A C 1
ATOM 713 O O . ALA A 1 97 ? -26.334 7.328 53.291 1.00 52.47 97 ALA A O 1
ATOM 714 N N . ASP A 1 98 ? -25.505 9.406 53.630 1.00 48.19 98 ASP A N 1
ATOM 715 C CA . ASP A 1 98 ? -25.637 9.893 52.265 1.00 48.19 98 ASP A CA 1
ATOM 716 C C . ASP A 1 98 ? -24.777 9.014 51.351 1.00 48.19 98 ASP A C 1
ATOM 718 O O . ASP A 1 98 ? -23.543 9.074 51.366 1.00 48.19 98 ASP A O 1
ATOM 722 N N . GLN A 1 99 ? -25.431 8.116 50.607 1.00 55.94 99 GLN A N 1
ATOM 723 C CA . GLN A 1 99 ? -24.765 7.242 49.651 1.00 55.94 99 GLN A CA 1
ATOM 724 C C . GLN A 1 99 ? -24.380 8.074 48.433 1.00 55.94 99 GLN A C 1
ATOM 726 O O . GLN A 1 99 ? -25.020 7.995 47.384 1.00 55.94 99 GLN A O 1
ATOM 731 N N . ALA A 1 100 ? -23.305 8.849 48.591 1.00 56.84 100 ALA A N 1
ATOM 732 C CA . ALA A 1 100 ? -22.601 9.515 47.512 1.00 56.84 100 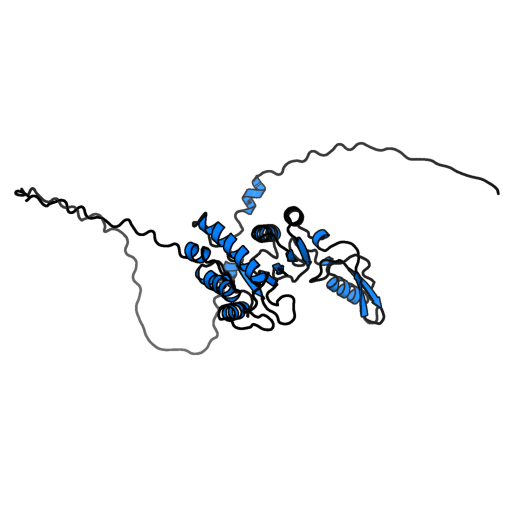ALA A CA 1
ATOM 733 C C . ALA A 1 100 ? -22.346 8.484 46.408 1.00 56.84 100 ALA A C 1
ATOM 735 O O . ALA A 1 100 ? -21.501 7.593 46.548 1.00 56.84 100 ALA A O 1
ATOM 736 N N . ALA A 1 101 ? -23.153 8.563 45.346 1.00 58.62 101 ALA A N 1
ATOM 737 C CA . ALA A 1 101 ? -23.156 7.570 44.288 1.00 58.62 101 ALA A CA 1
ATOM 738 C C . ALA A 1 101 ? -21.737 7.460 43.730 1.00 58.62 101 ALA A C 1
ATOM 740 O O . ALA A 1 101 ? -21.147 8.475 43.352 1.00 58.62 101 ALA A O 1
ATOM 741 N N . ALA A 1 102 ? -21.186 6.240 43.728 1.00 60.25 102 ALA A N 1
ATOM 742 C CA . ALA A 1 102 ? -19.809 6.008 43.308 1.00 60.25 102 ALA A CA 1
ATOM 743 C C . ALA A 1 102 ? -19.584 6.693 41.948 1.00 60.25 102 ALA A C 1
ATOM 745 O O . ALA A 1 102 ? -20.386 6.456 41.036 1.00 60.25 102 ALA A O 1
ATOM 746 N N . PRO A 1 103 ? -18.569 7.573 41.824 1.00 56.75 103 PRO A N 1
ATOM 747 C CA . PRO A 1 103 ? -18.466 8.486 40.696 1.00 56.75 103 PRO A CA 1
ATOM 748 C C . PRO A 1 103 ? -18.487 7.684 39.403 1.00 56.75 103 PRO A C 1
ATOM 750 O O . PRO A 1 103 ? -17.654 6.794 39.207 1.00 56.75 103 PRO A O 1
ATOM 753 N N . GLN A 1 104 ? -19.473 7.968 38.549 1.00 57.28 104 GLN A N 1
ATOM 754 C CA . GLN A 1 104 ? -19.602 7.280 37.274 1.00 57.28 104 GLN A CA 1
ATOM 755 C C . GLN A 1 104 ? -18.318 7.526 36.484 1.00 57.28 104 GLN A C 1
ATOM 757 O O . GLN A 1 104 ? -18.012 8.662 36.127 1.00 57.28 104 GLN A O 1
ATOM 762 N N . LEU A 1 105 ? -17.560 6.454 36.247 1.00 61.28 105 LEU A N 1
ATOM 763 C CA . LEU A 1 105 ? -16.425 6.472 35.335 1.00 61.28 105 LEU A CA 1
ATOM 764 C C . LEU A 1 105 ? -16.938 6.969 33.984 1.00 61.28 105 LEU A C 1
ATOM 766 O O . LEU A 1 105 ? -17.725 6.273 33.341 1.00 61.28 105 LEU A O 1
ATOM 770 N N . GLU A 1 106 ? -16.520 8.171 33.583 1.00 66.12 106 GLU A N 1
ATOM 771 C CA . GLU A 1 106 ? -16.866 8.710 32.272 1.00 66.12 106 GLU A CA 1
ATOM 772 C C . GLU A 1 106 ? -16.425 7.707 31.204 1.00 66.12 106 GLU A C 1
ATOM 774 O O . GLU A 1 106 ? -15.258 7.304 31.149 1.00 66.12 106 GLU A O 1
ATOM 779 N N . ALA A 1 107 ? -17.382 7.263 30.389 1.00 76.19 107 ALA A N 1
ATOM 780 C CA . ALA A 1 107 ? -17.124 6.282 29.350 1.00 76.19 107 ALA A CA 1
ATOM 781 C C . ALA A 1 107 ? -16.098 6.851 28.362 1.00 76.19 107 ALA A C 1
ATOM 783 O O . ALA A 1 107 ? -16.270 7.956 27.849 1.00 76.19 107 ALA A O 1
ATOM 784 N N . ASP A 1 108 ? -15.019 6.110 28.102 1.00 87.00 108 ASP A N 1
ATOM 785 C CA . ASP A 1 108 ? -14.017 6.526 27.125 1.00 87.00 108 ASP A CA 1
ATOM 786 C C . ASP A 1 108 ? -14.595 6.324 25.714 1.00 87.00 108 ASP A C 1
ATOM 788 O O . ASP A 1 108 ? -14.698 5.179 25.260 1.00 87.00 108 ASP A O 1
ATOM 792 N N . PRO A 1 109 ? -14.922 7.399 24.969 1.00 92.25 109 PRO A N 1
ATOM 793 C CA . PRO A 1 109 ? -15.576 7.265 23.674 1.00 92.25 109 PRO A CA 1
ATOM 794 C C . PRO A 1 109 ? -14.672 6.589 22.634 1.00 92.25 109 PRO A C 1
ATOM 796 O O . PRO A 1 109 ? -15.168 6.110 21.616 1.00 92.25 109 PRO A O 1
ATOM 799 N N . VAL A 1 110 ? -13.351 6.531 22.857 1.00 95.38 110 VAL A N 1
ATOM 800 C CA . VAL A 1 110 ? -12.431 5.750 22.017 1.00 95.38 110 VAL A CA 1
ATOM 801 C C . VAL A 1 110 ? -12.523 4.260 22.348 1.00 95.38 110 VAL A C 1
ATOM 803 O O . VAL A 1 110 ? -12.456 3.446 21.429 1.00 95.38 110 VAL A O 1
ATOM 806 N N . ALA A 1 111 ? -12.709 3.891 23.618 1.00 93.94 111 ALA A N 1
ATOM 807 C CA . ALA A 1 111 ? -12.883 2.499 24.027 1.00 93.94 111 ALA A CA 1
ATOM 808 C C . ALA A 1 111 ? -14.212 1.927 23.510 1.00 93.94 111 ALA A C 1
ATOM 810 O O . ALA A 1 111 ? -14.207 0.859 22.900 1.00 93.94 111 ALA A O 1
ATOM 811 N N . ASP A 1 112 ? -15.316 2.667 23.649 1.00 94.62 112 ASP A N 1
ATOM 812 C CA . ASP A 1 112 ? -16.638 2.249 23.162 1.00 94.62 112 ASP A CA 1
ATOM 813 C C . ASP A 1 112 ? -16.660 2.064 21.637 1.00 94.62 112 ASP A C 1
ATOM 815 O O . ASP A 1 112 ? -17.192 1.080 21.119 1.00 94.62 112 ASP A O 1
ATOM 819 N N . TRP A 1 113 ? -16.027 2.976 20.890 1.00 97.50 113 TRP A N 1
ATOM 820 C CA . TRP A 1 113 ? -15.866 2.839 19.440 1.00 97.50 113 TRP A CA 1
ATOM 821 C C . TRP A 1 113 ? -14.951 1.668 19.056 1.00 97.50 113 TRP A C 1
ATOM 823 O O . TRP A 1 113 ? -15.272 0.925 18.127 1.00 97.50 113 TRP A O 1
ATOM 833 N N . MET A 1 114 ? -13.856 1.438 19.784 1.00 97.25 114 MET A N 1
ATOM 834 C CA . MET A 1 114 ? -12.973 0.284 19.568 1.00 97.25 114 MET A CA 1
ATOM 835 C C . MET A 1 114 ? -13.640 -1.059 19.901 1.00 97.25 114 MET A C 1
ATOM 837 O O . MET A 1 114 ? -13.333 -2.060 19.252 1.00 97.25 114 MET A O 1
ATOM 841 N N . ALA A 1 115 ? -14.574 -1.083 20.856 1.00 96.44 115 ALA A N 1
ATOM 842 C CA . ALA A 1 115 ? -15.353 -2.265 21.223 1.00 96.44 115 ALA A CA 1
ATOM 843 C C . ALA A 1 115 ? -16.396 -2.665 20.160 1.00 96.44 115 ALA A C 1
ATOM 845 O O . ALA A 1 115 ? -16.846 -3.813 20.148 1.00 96.44 115 ALA A O 1
ATOM 846 N N . LYS A 1 116 ? -16.760 -1.764 19.232 1.00 97.19 116 LYS A N 1
ATOM 847 C CA . LYS A 1 116 ? -17.654 -2.088 18.109 1.00 97.19 116 LYS A CA 1
ATOM 848 C C . LYS A 1 116 ? -17.059 -3.220 17.262 1.00 97.19 116 LYS A C 1
ATOM 850 O O . LYS A 1 116 ? -15.938 -3.127 16.754 1.00 97.19 116 LYS A O 1
ATOM 855 N N . ALA A 1 117 ? -17.850 -4.270 17.051 1.00 95.94 117 ALA A N 1
ATOM 856 C CA . ALA A 1 117 ? -17.504 -5.430 16.236 1.00 95.94 117 ALA A CA 1
ATOM 857 C C . ALA A 1 117 ? -18.309 -5.436 14.917 1.00 95.94 117 ALA A C 1
ATOM 859 O O . ALA A 1 117 ? -19.284 -6.176 14.816 1.00 95.94 117 ALA A O 1
ATOM 860 N N . PRO A 1 118 ? -17.946 -4.613 13.909 1.00 97.56 118 PRO A N 1
ATOM 861 C CA . PRO A 1 118 ? -18.613 -4.618 12.610 1.00 97.56 118 PRO A CA 1
ATOM 862 C C . PRO A 1 118 ? -18.510 -5.990 11.929 1.00 97.56 118 PRO A C 1
ATOM 864 O O . PRO A 1 118 ? -17.466 -6.646 11.985 1.00 97.56 118 PRO A O 1
ATOM 867 N N . THR A 1 119 ? -19.593 -6.394 11.265 1.00 97.19 119 THR A N 1
ATOM 868 C CA . THR A 1 119 ? -19.783 -7.709 10.626 1.00 97.19 119 THR A CA 1
ATOM 869 C C . THR A 1 119 ? -20.116 -7.624 9.135 1.00 97.19 119 THR A C 1
ATOM 871 O O . THR A 1 119 ? -19.964 -8.612 8.422 1.00 97.19 119 THR A O 1
ATOM 874 N N . THR A 1 120 ? -20.517 -6.445 8.651 1.00 97.94 120 THR A N 1
ATOM 875 C CA . THR A 1 120 ? -20.837 -6.134 7.249 1.00 97.94 120 THR A CA 1
ATOM 876 C C . THR A 1 120 ? -19.936 -5.024 6.698 1.00 97.94 120 THR A C 1
ATOM 878 O O . THR A 1 1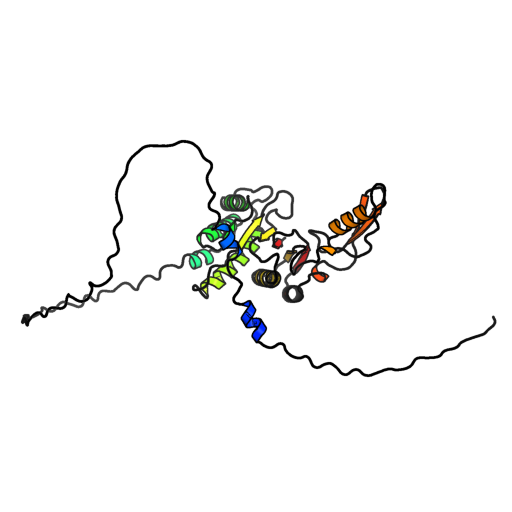20 ? -19.318 -4.269 7.452 1.00 97.94 120 THR A O 1
ATOM 881 N N . ASN A 1 121 ? -19.861 -4.879 5.370 1.00 97.75 121 ASN A N 1
ATOM 882 C CA . ASN A 1 121 ? -19.061 -3.814 4.749 1.00 97.75 121 ASN A CA 1
ATOM 883 C C . ASN A 1 121 ? -19.548 -2.407 5.121 1.00 97.75 121 ASN A C 1
ATOM 885 O O . ASN A 1 121 ? -18.725 -1.506 5.266 1.00 97.75 121 ASN A O 1
ATOM 889 N N . ALA A 1 122 ? -20.859 -2.231 5.311 1.00 98.25 122 ALA A N 1
ATOM 890 C CA . ALA A 1 122 ? -21.441 -0.968 5.751 1.00 98.25 122 ALA A CA 1
ATOM 891 C C . ALA A 1 122 ? -21.018 -0.619 7.186 1.00 98.25 122 ALA A C 1
ATOM 893 O O . ALA A 1 122 ? -20.530 0.481 7.432 1.00 98.25 122 ALA A O 1
ATOM 894 N N . GLU A 1 123 ? -21.087 -1.574 8.118 1.00 98.38 123 GLU A N 1
ATOM 895 C CA . GLU A 1 123 ? -20.621 -1.365 9.496 1.00 98.38 123 GLU A CA 1
ATOM 896 C C . GLU A 1 123 ? -19.105 -1.116 9.559 1.00 98.38 123 GLU A C 1
ATOM 898 O O . GLU A 1 123 ? -18.653 -0.265 10.322 1.00 98.38 123 GLU A O 1
ATOM 903 N N . TYR A 1 124 ? -18.309 -1.813 8.738 1.00 98.50 124 TYR A N 1
ATOM 904 C CA . TYR A 1 124 ? -16.867 -1.562 8.614 1.00 98.50 124 TYR A CA 1
ATOM 905 C C . TYR A 1 124 ? -16.578 -0.149 8.084 1.00 98.50 124 TYR A C 1
ATOM 907 O O . TYR A 1 124 ? -15.700 0.534 8.609 1.00 98.50 124 TYR A O 1
ATOM 915 N N . ALA A 1 125 ? -17.313 0.304 7.065 1.00 98.38 125 ALA A N 1
ATOM 916 C CA . ALA A 1 125 ? -17.176 1.647 6.513 1.00 98.38 125 ALA A CA 1
ATOM 917 C C . ALA A 1 125 ? -17.601 2.725 7.526 1.00 98.38 125 ALA A C 1
ATOM 919 O O . ALA A 1 125 ? -16.852 3.678 7.743 1.00 98.38 125 ALA A O 1
ATOM 920 N N . GLN A 1 126 ? -18.732 2.540 8.218 1.00 98.62 126 GLN A N 1
ATOM 921 C CA . GLN A 1 126 ? -19.190 3.442 9.279 1.00 98.62 126 GLN A CA 1
ATOM 922 C C . GLN A 1 126 ? -18.173 3.525 10.423 1.00 98.62 126 GLN A C 1
ATOM 924 O O . GLN A 1 126 ? -17.842 4.617 10.868 1.00 98.62 126 GLN A O 1
ATOM 929 N N . TRP A 1 127 ? -17.602 2.394 10.850 1.00 98.69 127 TRP A N 1
ATOM 930 C CA . TRP A 1 127 ? -16.567 2.369 11.887 1.00 98.69 127 TRP A CA 1
ATOM 931 C C . TRP A 1 127 ? -15.331 3.204 11.511 1.00 98.69 127 TRP A C 1
ATOM 933 O O . TRP A 1 127 ? -14.742 3.866 12.366 1.00 98.69 127 TRP A O 1
ATOM 943 N N . ILE A 1 128 ? -14.949 3.215 10.228 1.00 98.44 128 ILE A N 1
ATOM 944 C CA . ILE A 1 128 ? -13.844 4.039 9.717 1.00 98.44 128 ILE A CA 1
ATOM 945 C C . ILE A 1 128 ? -14.249 5.524 9.637 1.00 98.44 128 ILE A C 1
ATOM 947 O O . ILE A 1 128 ? -13.421 6.388 9.926 1.00 98.44 128 ILE A O 1
ATOM 951 N N . VAL A 1 129 ? -15.506 5.837 9.300 1.00 98.56 129 VAL A N 1
ATOM 952 C CA . VAL A 1 129 ? -16.043 7.213 9.336 1.00 98.56 129 VAL A CA 1
ATOM 953 C C . VAL A 1 129 ? -16.058 7.762 10.769 1.00 98.56 129 VAL A C 1
ATOM 955 O O . VAL A 1 129 ? -15.550 8.860 10.993 1.00 98.56 129 VAL A O 1
ATOM 958 N N . ASP A 1 130 ? -16.528 6.983 11.749 1.00 98.38 130 ASP A N 1
ATOM 959 C CA . ASP A 1 130 ? -16.478 7.324 13.180 1.00 98.38 130 ASP A CA 1
ATOM 960 C C . ASP A 1 130 ? -15.041 7.662 13.630 1.00 98.38 130 ASP A C 1
ATOM 962 O O . ASP A 1 130 ? -14.811 8.618 14.374 1.00 98.38 130 ASP A O 1
ATOM 966 N N . GLY A 1 131 ? -14.046 6.917 13.130 1.00 98.19 131 GLY A N 1
ATOM 967 C CA . GLY A 1 131 ? -12.623 7.092 13.449 1.00 98.19 131 GLY A CA 1
ATOM 968 C C . GLY A 1 131 ? -12.035 8.468 13.112 1.00 98.19 131 GLY A C 1
ATOM 969 O O . GLY A 1 131 ? -10.952 8.807 13.602 1.00 98.19 131 GLY A O 1
ATOM 970 N N . VAL A 1 132 ? -12.742 9.282 12.322 1.00 97.88 132 VAL A N 1
ATOM 971 C CA . VAL A 1 132 ? -12.417 10.695 12.074 1.00 97.88 132 VAL A CA 1
ATOM 972 C C . VAL A 1 132 ? -12.698 11.523 13.328 1.00 97.88 132 VAL A C 1
ATOM 974 O O . VAL A 1 132 ? -11.819 12.243 13.796 1.00 97.88 132 VAL A O 1
ATOM 977 N N . THR A 1 133 ? -13.884 11.362 13.923 1.00 97.25 133 THR A N 1
ATOM 978 C CA . THR A 1 133 ? -14.303 12.022 15.172 1.00 97.25 133 THR A CA 1
ATOM 979 C C . THR A 1 133 ? -13.400 11.626 16.340 1.00 97.25 133 THR A C 1
ATOM 981 O O . THR A 1 133 ? -13.044 12.460 17.168 1.00 97.25 133 THR A O 1
ATOM 984 N N . HIS A 1 134 ? -12.947 10.369 16.374 1.00 97.25 134 HIS A N 1
ATOM 985 C CA . HIS A 1 134 ? -11.991 9.897 17.381 1.00 97.25 134 HIS A CA 1
ATOM 986 C C . HIS A 1 134 ? -10.536 10.330 17.111 1.00 97.25 134 HIS A C 1
ATOM 988 O O . HIS A 1 134 ? -9.684 10.149 17.987 1.00 97.25 134 HIS A O 1
ATOM 994 N N . GLY A 1 135 ? -10.237 10.941 15.959 1.00 97.19 135 GLY A N 1
ATOM 995 C CA . GLY A 1 135 ? -8.925 11.510 15.635 1.00 97.19 135 GLY A CA 1
ATOM 996 C C . GLY A 1 135 ? -7.861 10.497 15.199 1.00 97.19 135 GLY A C 1
ATOM 997 O O . GLY A 1 135 ? -6.676 10.756 15.395 1.00 97.19 135 GLY A O 1
ATOM 998 N N . PHE A 1 136 ? -8.262 9.357 14.625 1.00 98.00 136 PHE A N 1
ATOM 999 C CA . PHE A 1 136 ? -7.351 8.315 14.118 1.00 98.00 136 PHE A CA 1
ATOM 1000 C C . PHE A 1 136 ? -7.418 8.120 12.593 1.00 98.00 136 PHE A C 1
ATOM 1002 O O . PHE A 1 136 ? -6.485 7.571 12.006 1.00 98.00 136 PHE A O 1
ATOM 1009 N N . VAL A 1 137 ? -8.472 8.606 11.932 1.00 98.25 137 VAL A N 1
ATOM 1010 C CA . VAL A 1 137 ? -8.635 8.579 10.468 1.00 98.25 137 VAL A CA 1
ATOM 1011 C C . VAL A 1 137 ? -8.538 9.993 9.900 1.00 98.25 137 VAL A C 1
ATOM 1013 O O . VAL A 1 137 ? -9.195 10.911 10.384 1.00 98.25 137 VAL A O 1
ATOM 1016 N N . LEU A 1 138 ? -7.749 10.160 8.835 1.00 97.56 138 LEU A N 1
ATOM 1017 C CA . LEU A 1 138 ? -7.689 11.391 8.047 1.00 97.56 138 LEU A CA 1
ATOM 1018 C C . LEU A 1 138 ? -7.927 11.085 6.566 1.00 97.56 138 LEU A C 1
ATOM 1020 O O . LEU A 1 138 ? -7.203 10.291 5.967 1.00 97.56 138 LEU A O 1
ATOM 1024 N N . TRP A 1 139 ? -8.888 11.766 5.949 1.00 97.12 139 TRP A N 1
ATOM 1025 C CA . TRP A 1 139 ? -9.126 11.678 4.508 1.00 97.12 139 TRP A CA 1
ATOM 1026 C C . TRP A 1 139 ? -8.054 12.440 3.733 1.00 97.12 139 TRP A C 1
ATOM 1028 O O . TRP A 1 139 ? -7.793 13.610 4.001 1.00 97.12 139 TRP A O 1
ATOM 1038 N N . THR A 1 140 ? -7.430 11.768 2.767 1.00 95.38 140 THR A N 1
ATOM 1039 C CA . THR A 1 140 ? -6.343 12.338 1.952 1.00 95.38 140 THR A CA 1
ATOM 1040 C C . THR A 1 140 ? -6.480 12.026 0.458 1.00 95.38 140 THR A C 1
ATOM 1042 O O . THR A 1 140 ? -5.919 12.745 -0.366 1.00 95.38 140 THR A O 1
ATOM 1045 N N . GLY A 1 141 ? -7.250 10.998 0.079 1.00 90.75 141 GLY A N 1
ATOM 1046 C CA . GLY A 1 141 ? -7.771 10.850 -1.281 1.00 90.75 141 GLY A CA 1
ATOM 1047 C C . GLY A 1 141 ? -9.011 11.725 -1.488 1.00 90.75 141 GLY A C 1
ATOM 1048 O O . GLY A 1 141 ? -9.901 11.732 -0.638 1.00 90.75 141 GLY A O 1
ATOM 1049 N N . LYS A 1 142 ? -9.074 12.443 -2.620 1.00 90.12 142 LYS A N 1
ATOM 1050 C CA . LYS A 1 142 ? -10.126 13.427 -2.959 1.00 90.12 142 LYS A CA 1
ATOM 1051 C C . LYS A 1 142 ? -11.545 12.907 -2.712 1.00 90.12 142 LYS A C 1
ATOM 1053 O O . LYS A 1 142 ? -12.340 13.572 -2.057 1.00 90.12 142 LYS A O 1
ATOM 1058 N N . ASP A 1 143 ? -11.852 11.731 -3.249 1.00 93.19 143 ASP A N 1
ATOM 1059 C CA . ASP A 1 143 ? -13.205 11.173 -3.240 1.00 93.19 143 ASP A CA 1
ATOM 1060 C C . ASP A 1 143 ? -13.416 10.168 -2.086 1.00 93.19 143 ASP A C 1
ATOM 1062 O O . ASP A 1 143 ? -14.547 9.785 -1.794 1.00 93.19 143 ASP A O 1
ATOM 1066 N N . SER A 1 144 ? -12.346 9.759 -1.393 1.00 93.94 144 SER A N 1
ATOM 1067 C CA . SER A 1 144 ? -12.334 8.624 -0.455 1.00 93.94 144 SER A CA 1
ATOM 1068 C C . SER A 1 144 ? -13.279 8.780 0.734 1.00 93.94 144 SER A C 1
ATOM 1070 O O . SER A 1 144 ? -13.846 7.788 1.187 1.00 93.94 144 SER A O 1
ATOM 1072 N N . LYS A 1 145 ? -13.494 10.019 1.201 1.00 96.69 145 LYS A N 1
ATOM 1073 C CA . LYS A 1 145 ? -14.496 10.325 2.229 1.00 96.69 145 LYS A CA 1
ATOM 1074 C C . LYS A 1 145 ? -15.898 9.932 1.744 1.00 96.69 145 LYS A C 1
ATOM 1076 O O . LYS A 1 145 ? -16.538 9.077 2.347 1.00 96.69 145 LYS A O 1
ATOM 1081 N N . ALA A 1 146 ? -16.326 10.494 0.613 1.00 97.06 146 ALA A N 1
ATOM 1082 C CA . ALA A 1 146 ? -17.646 10.247 0.035 1.00 97.06 146 ALA A CA 1
ATOM 1083 C C . ALA A 1 146 ? -17.831 8.782 -0.407 1.00 97.06 146 ALA A C 1
ATOM 1085 O O . ALA A 1 146 ? -18.942 8.260 -0.365 1.00 97.06 146 ALA A O 1
ATOM 1086 N N . GLN A 1 147 ? -16.749 8.096 -0.799 1.00 96.25 147 GLN A N 1
ATOM 1087 C CA . GLN A 1 147 ? -16.765 6.650 -1.045 1.00 96.25 147 GLN A CA 1
ATOM 1088 C C . GLN A 1 147 ? -17.056 5.857 0.239 1.00 96.25 147 GLN A C 1
ATOM 1090 O O . GLN A 1 147 ? -17.876 4.941 0.207 1.00 96.25 147 GLN A O 1
ATOM 1095 N N . MET A 1 148 ? -16.432 6.211 1.369 1.00 97.31 148 MET A N 1
ATOM 1096 C CA . MET A 1 148 ? -16.680 5.531 2.646 1.00 97.31 148 MET A CA 1
ATOM 1097 C C . MET A 1 148 ? -18.082 5.822 3.192 1.00 97.31 148 MET A C 1
ATOM 1099 O O . MET A 1 148 ? -18.775 4.897 3.600 1.00 97.31 148 MET A O 1
ATOM 1103 N N . GLU A 1 149 ? -18.525 7.082 3.144 1.00 98.00 149 GLU A N 1
ATOM 1104 C CA . GLU A 1 149 ? -19.867 7.498 3.583 1.00 98.00 149 GLU A CA 1
ATOM 1105 C C . GLU A 1 149 ? -20.973 6.783 2.790 1.00 98.00 149 GLU A C 1
ATOM 1107 O O . GLU A 1 149 ? -21.947 6.312 3.374 1.00 98.00 149 GLU A O 1
ATOM 1112 N N . LYS A 1 150 ? -20.793 6.606 1.473 1.00 97.88 150 LYS A N 1
ATOM 1113 C CA . LYS A 1 150 ? -21.710 5.815 0.637 1.00 97.88 150 LYS A CA 1
ATOM 1114 C C . LYS A 1 150 ? -21.766 4.346 1.047 1.00 97.88 150 LYS A C 1
ATOM 1116 O O . LYS A 1 150 ? -22.857 3.813 1.221 1.00 97.88 150 LYS A O 1
ATOM 1121 N N . LEU A 1 151 ? -20.618 3.698 1.242 1.00 97.38 151 LEU A N 1
ATOM 1122 C CA . LEU A 1 151 ? -20.587 2.295 1.673 1.00 97.38 151 LEU A CA 1
ATOM 1123 C C . LEU A 1 151 ? -21.194 2.114 3.069 1.00 97.38 151 LEU A C 1
ATOM 1125 O O . LEU A 1 151 ? -21.896 1.131 3.285 1.00 97.38 151 LEU A O 1
ATOM 1129 N N . ALA A 1 152 ? -20.982 3.072 3.978 1.00 98.12 152 ALA A N 1
ATOM 1130 C CA . ALA A 1 152 ? -21.599 3.105 5.304 1.00 98.12 152 ALA A CA 1
ATOM 1131 C C . ALA A 1 152 ? -23.133 3.213 5.233 1.00 98.12 152 ALA A C 1
ATOM 1133 O O . ALA A 1 152 ? -23.833 2.519 5.965 1.00 98.12 152 ALA A O 1
ATOM 1134 N N . ALA A 1 153 ? -23.659 3.993 4.283 1.00 98.19 153 ALA A N 1
ATOM 1135 C CA . ALA A 1 153 ? -25.086 4.054 3.956 1.00 98.19 153 ALA A CA 1
ATOM 1136 C C . ALA A 1 153 ? -25.615 2.825 3.174 1.00 98.19 153 ALA A C 1
ATOM 1138 O O . ALA A 1 153 ? -26.789 2.787 2.807 1.00 98.19 153 ALA A O 1
ATOM 1139 N N . GLY A 1 154 ? -24.774 1.823 2.888 1.00 97.06 154 GLY A N 1
ATOM 1140 C CA . GLY A 1 154 ? -25.139 0.646 2.091 1.00 97.06 154 GLY A CA 1
ATOM 1141 C C . GLY A 1 154 ? -25.209 0.891 0.575 1.00 97.06 154 GLY A C 1
ATOM 1142 O O . GLY A 1 154 ? -25.628 0.004 -0.170 1.00 97.06 154 GLY A O 1
ATOM 1143 N N . GLU A 1 155 ? -24.783 2.058 0.088 1.00 96.94 155 GLU A N 1
ATOM 1144 C CA . GLU A 1 155 ? -24.751 2.377 -1.340 1.00 96.94 155 GLU A CA 1
ATOM 1145 C C . GLU A 1 155 ? -23.558 1.740 -2.070 1.00 96.94 155 GLU A C 1
ATOM 1147 O O . GLU A 1 155 ? -22.459 1.590 -1.532 1.00 96.94 155 GLU A O 1
ATOM 1152 N N . LYS A 1 156 ? -23.746 1.433 -3.359 1.00 94.31 156 LYS A N 1
ATOM 1153 C CA . LYS A 1 156 ? -22.665 0.958 -4.233 1.00 94.31 156 LYS A CA 1
ATOM 1154 C C . LYS A 1 156 ? -21.746 2.102 -4.658 1.00 94.31 156 LYS A C 1
ATOM 1156 O O . LYS A 1 156 ? -22.192 3.219 -4.919 1.00 94.31 156 LYS A O 1
ATOM 1161 N N . VAL A 1 157 ? -20.462 1.793 -4.813 1.00 92.81 157 VAL A N 1
ATOM 1162 C CA . VAL A 1 157 ? -19.428 2.734 -5.257 1.00 92.81 157 VAL A CA 1
ATOM 1163 C C . VAL A 1 157 ? -18.697 2.118 -6.448 1.00 92.81 157 VAL A C 1
ATOM 1165 O O . VAL A 1 157 ? -17.837 1.255 -6.297 1.00 92.81 157 VAL A O 1
ATOM 1168 N N . GLY A 1 158 ? -19.068 2.533 -7.661 1.00 88.50 158 GLY A N 1
ATOM 1169 C CA . GLY A 1 158 ? -18.568 1.913 -8.891 1.00 88.50 158 GLY A CA 1
ATOM 1170 C C . GLY A 1 158 ? -18.988 0.440 -8.993 1.00 88.50 158 GLY A C 1
ATOM 1171 O O . GLY A 1 158 ? -20.175 0.129 -8.969 1.00 88.50 158 GLY A O 1
ATOM 1172 N N . SER A 1 159 ? -18.012 -0.462 -9.106 1.00 86.44 159 SER A N 1
ATOM 1173 C CA . SER A 1 159 ? -18.194 -1.925 -9.086 1.00 86.44 159 SER A CA 1
ATOM 1174 C C . SER A 1 159 ? -18.253 -2.524 -7.670 1.00 86.44 159 SER A C 1
ATOM 1176 O O . SER A 1 159 ? -18.555 -3.712 -7.504 1.00 86.44 159 SER A O 1
ATOM 1178 N N . THR A 1 160 ? -17.953 -1.725 -6.643 1.00 89.81 160 THR A N 1
ATOM 1179 C CA . THR A 1 160 ? -17.922 -2.148 -5.243 1.00 89.81 160 THR A CA 1
ATOM 1180 C C . THR A 1 160 ? -19.322 -2.092 -4.638 1.00 89.81 160 THR A C 1
ATOM 1182 O O . THR A 1 160 ? -20.047 -1.109 -4.783 1.00 89.81 160 THR A O 1
ATOM 1185 N N . ASP A 1 161 ? -19.701 -3.166 -3.950 1.00 89.50 161 ASP A N 1
ATOM 1186 C CA . ASP A 1 161 ? -21.057 -3.405 -3.459 1.00 89.50 161 ASP A CA 1
ATOM 1187 C C . ASP A 1 161 ? -20.985 -3.838 -1.986 1.00 89.50 161 ASP A C 1
ATOM 1189 O O . ASP A 1 161 ? -20.442 -4.915 -1.716 1.00 89.50 161 ASP A O 1
ATOM 1193 N N . PRO A 1 162 ? -21.481 -3.028 -1.031 1.00 89.75 162 PRO A N 1
ATOM 1194 C CA . PRO A 1 162 ? -21.366 -3.331 0.392 1.00 89.75 162 PRO A CA 1
ATOM 1195 C C . PRO A 1 162 ? -22.307 -4.458 0.844 1.00 89.75 162 PRO A C 1
ATOM 1197 O O . PRO A 1 162 ? -22.106 -5.008 1.923 1.00 89.75 162 PRO A O 1
ATOM 1200 N N . SER A 1 163 ? -23.291 -4.855 0.025 1.00 92.69 163 SER A N 1
ATOM 1201 C CA . SER A 1 163 ? -24.175 -5.991 0.332 1.00 92.69 163 SER A CA 1
ATOM 1202 C C . SER A 1 163 ? -23.497 -7.361 0.176 1.00 92.69 163 SER A C 1
ATOM 1204 O O . SER A 1 163 ? -24.054 -8.381 0.580 1.00 92.69 163 SER A O 1
ATOM 1206 N N . LYS A 1 164 ? -22.276 -7.407 -0.381 1.00 91.06 164 LYS A N 1
ATOM 1207 C CA . LYS A 1 164 ? -21.458 -8.626 -0.443 1.00 91.06 164 LYS A CA 1
ATOM 1208 C C . LYS A 1 164 ? -21.135 -9.125 0.970 1.00 91.06 164 LYS A C 1
ATOM 1210 O O . LYS A 1 164 ? -20.651 -8.363 1.802 1.00 91.06 164 LYS A O 1
ATOM 1215 N N . ALA A 1 165 ? -21.338 -10.424 1.199 1.00 92.31 165 ALA A N 1
ATOM 1216 C CA . ALA A 1 165 ? -21.050 -11.082 2.477 1.00 92.31 165 ALA A CA 1
ATOM 1217 C C . ALA A 1 165 ? -19.547 -11.126 2.822 1.00 92.31 165 ALA A C 1
ATOM 1219 O O . ALA A 1 165 ? -19.180 -11.200 3.991 1.00 92.31 165 ALA A O 1
ATOM 1220 N N . GLU A 1 166 ? -18.665 -11.068 1.821 1.00 94.50 166 GLU A N 1
ATOM 1221 C CA . GLU A 1 166 ? -17.231 -10.926 2.059 1.00 94.50 166 GLU A CA 1
ATOM 1222 C C . GLU A 1 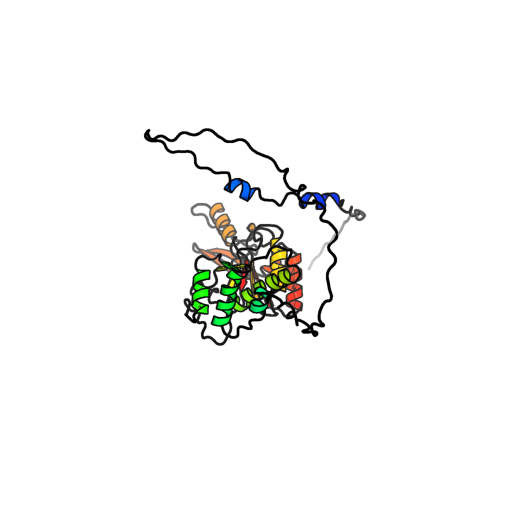166 ? -16.866 -9.469 2.370 1.00 94.50 166 GLU A C 1
ATOM 1224 O O . GLU A 1 166 ? -17.148 -8.557 1.587 1.00 94.50 166 GLU A O 1
ATOM 1229 N N . ILE A 1 167 ? -16.185 -9.255 3.501 1.00 96.38 167 ILE A N 1
ATOM 1230 C CA . ILE A 1 167 ? -15.657 -7.937 3.856 1.00 96.38 167 ILE A CA 1
ATOM 1231 C C . ILE A 1 167 ? -14.486 -7.569 2.946 1.00 96.38 167 ILE A C 1
ATOM 1233 O O . ILE A 1 167 ? -13.476 -8.278 2.895 1.00 96.38 167 ILE A O 1
ATOM 1237 N N . LEU A 1 168 ? -14.612 -6.423 2.283 1.00 95.12 168 LEU A N 1
ATOM 1238 C CA . LEU A 1 168 ? -13.638 -5.839 1.372 1.00 95.12 168 LEU A CA 1
ATOM 1239 C C . LEU A 1 168 ? -12.258 -5.729 2.035 1.00 95.12 168 LEU A C 1
ATOM 1241 O O . LEU A 1 168 ? -12.115 -5.210 3.147 1.00 95.12 168 LEU A O 1
ATOM 1245 N N . GLY A 1 169 ? -11.229 -6.218 1.341 1.00 95.31 169 GLY A N 1
ATOM 1246 C CA . GLY A 1 169 ? -9.886 -6.368 1.896 1.00 95.31 169 GLY A CA 1
ATOM 1247 C C . GLY A 1 169 ? -9.299 -5.077 2.465 1.00 95.31 169 GLY A C 1
ATOM 1248 O O . GLY A 1 169 ? -8.751 -5.088 3.567 1.00 95.31 169 GLY A O 1
ATOM 1249 N N . ALA A 1 170 ? -9.468 -3.943 1.783 1.00 95.38 170 ALA A N 1
ATOM 1250 C CA . ALA A 1 170 ? -8.947 -2.678 2.291 1.00 95.38 170 ALA A CA 1
ATOM 1251 C C . ALA A 1 170 ? -9.759 -2.103 3.472 1.00 95.38 170 ALA A C 1
ATOM 1253 O O . ALA A 1 170 ? -9.179 -1.381 4.278 1.00 95.38 170 ALA A O 1
ATOM 1254 N N . LEU A 1 171 ? -11.029 -2.487 3.680 1.00 97.50 171 LEU A N 1
ATOM 1255 C CA . LEU A 1 171 ? -11.745 -2.161 4.927 1.00 97.50 171 LEU A CA 1
ATOM 1256 C C . LEU A 1 171 ? -11.166 -2.938 6.122 1.00 97.50 171 LEU A C 1
ATOM 1258 O O . LEU A 1 171 ? -10.955 -2.352 7.185 1.00 97.50 171 LEU A O 1
ATOM 1262 N N . LYS A 1 172 ? -10.831 -4.229 5.938 1.00 97.06 172 LYS A N 1
ATOM 1263 C CA . LYS A 1 172 ? -10.081 -5.020 6.938 1.00 97.06 172 LYS A CA 1
ATOM 1264 C C . LYS A 1 172 ? -8.740 -4.345 7.264 1.00 97.06 172 LYS A C 1
ATOM 1266 O O . LYS A 1 172 ? -8.421 -4.165 8.437 1.00 97.06 172 LYS A O 1
ATOM 1271 N N . THR A 1 173 ? -7.993 -3.935 6.233 1.00 97.62 173 THR A N 1
ATOM 1272 C CA . THR A 1 173 ? -6.688 -3.261 6.356 1.00 97.62 173 THR A CA 1
ATOM 1273 C C . THR A 1 173 ? -6.790 -1.938 7.116 1.00 97.62 173 THR A C 1
ATOM 1275 O O . THR A 1 173 ? -6.073 -1.751 8.096 1.00 97.62 173 THR A O 1
ATOM 1278 N N . ILE A 1 174 ? -7.691 -1.030 6.716 1.00 97.94 174 ILE A N 1
ATOM 1279 C CA . ILE A 1 174 ? -7.848 0.271 7.385 1.00 97.94 174 ILE A CA 1
ATOM 1280 C C . ILE A 1 174 ? -8.259 0.064 8.847 1.00 97.94 174 ILE A C 1
ATOM 1282 O O . ILE A 1 174 ? -7.639 0.669 9.719 1.00 97.94 174 ILE A O 1
ATOM 1286 N N . ARG A 1 175 ? -9.224 -0.827 9.140 1.00 98.00 175 ARG A N 1
ATOM 1287 C CA . ARG A 1 175 ? -9.617 -1.133 10.527 1.00 98.00 175 ARG A CA 1
ATOM 1288 C C . ARG A 1 175 ? -8.425 -1.611 11.356 1.00 98.00 175 ARG A C 1
ATOM 1290 O O . ARG A 1 175 ? -8.191 -1.054 12.419 1.00 98.00 175 ARG A O 1
ATOM 1297 N N . ALA A 1 176 ? -7.645 -2.576 10.866 1.00 98.25 176 ALA A N 1
ATOM 1298 C CA . ALA A 1 176 ? -6.488 -3.110 11.590 1.00 98.25 176 ALA A CA 1
ATOM 1299 C C . ALA A 1 176 ? -5.432 -2.030 11.907 1.00 98.25 176 ALA A C 1
ATOM 1301 O O . ALA A 1 176 ? -5.010 -1.891 13.056 1.00 98.25 176 ALA A O 1
ATOM 1302 N N . LEU A 1 177 ? -5.065 -1.211 10.913 1.00 98.25 177 LEU A N 1
ATOM 1303 C CA . LEU A 1 177 ? -4.100 -0.119 11.087 1.00 98.25 177 LEU A CA 1
ATOM 1304 C C . LEU A 1 177 ? -4.601 0.943 12.077 1.00 98.25 177 LEU A C 1
ATOM 1306 O O . LEU A 1 177 ? -3.862 1.358 12.968 1.00 98.25 177 LEU A O 1
ATOM 1310 N N . VAL A 1 178 ? -5.861 1.366 11.943 1.00 98.25 178 VAL A N 1
ATOM 1311 C CA . VAL A 1 178 ? -6.493 2.361 12.822 1.00 98.25 178 VAL A CA 1
ATOM 1312 C C . VAL A 1 178 ? -6.613 1.826 14.251 1.00 98.25 178 VAL A C 1
ATOM 1314 O O . VAL A 1 178 ? -6.244 2.529 15.190 1.00 98.25 178 VAL A O 1
ATOM 1317 N N . SER A 1 179 ? -7.041 0.571 14.428 1.00 98.25 179 SER A N 1
ATOM 1318 C CA . SER A 1 179 ? -7.105 -0.081 15.739 1.00 98.25 179 SER A CA 1
ATOM 1319 C C . SER A 1 179 ? -5.735 -0.159 16.410 1.00 98.25 179 SER A C 1
ATOM 1321 O O . SER A 1 179 ? -5.637 0.155 17.590 1.00 98.25 179 SER A O 1
ATOM 1323 N N . ALA A 1 180 ? -4.660 -0.484 15.684 1.00 97.75 180 ALA A N 1
ATOM 1324 C CA . ALA A 1 180 ? -3.317 -0.508 16.265 1.00 97.75 180 ALA A CA 1
ATOM 1325 C C . ALA A 1 180 ? -2.859 0.879 16.760 1.00 97.75 180 ALA A C 1
ATOM 1327 O O . ALA A 1 180 ? -2.292 0.985 17.850 1.00 97.75 180 ALA A O 1
ATOM 1328 N N . LYS A 1 181 ? -3.152 1.956 16.014 1.00 97.31 181 LYS A N 1
ATOM 1329 C CA . LYS A 1 181 ? -2.860 3.335 16.453 1.00 97.31 181 LYS A CA 1
ATOM 1330 C C . LYS A 1 181 ? -3.727 3.769 17.640 1.00 97.31 181 LYS A C 1
ATOM 1332 O O . LYS A 1 181 ? -3.213 4.413 18.555 1.00 97.31 181 LYS A O 1
ATOM 1337 N N . ALA A 1 182 ? -4.996 3.364 17.673 1.00 97.69 182 ALA A N 1
ATOM 1338 C CA . ALA A 1 182 ? -5.882 3.598 18.809 1.00 97.69 182 ALA A CA 1
ATOM 1339 C C . ALA A 1 182 ? -5.406 2.857 20.070 1.00 97.69 182 ALA A C 1
ATOM 1341 O O . ALA A 1 182 ? -5.243 3.494 21.106 1.00 97.69 182 ALA A O 1
ATOM 1342 N N . THR A 1 183 ? -5.078 1.562 19.977 1.00 97.12 183 THR A N 1
ATOM 1343 C CA . THR A 1 183 ? -4.535 0.766 21.093 1.00 97.12 183 THR A CA 1
ATOM 1344 C C . THR A 1 183 ? -3.236 1.365 21.643 1.00 97.12 183 THR A C 1
ATOM 1346 O O . THR A 1 183 ? -3.102 1.531 22.858 1.00 97.12 183 THR A O 1
ATOM 1349 N N . LYS A 1 184 ? -2.310 1.763 20.757 1.00 95.88 184 LYS A N 1
ATOM 1350 C CA . LYS A 1 184 ? -1.055 2.452 21.106 1.00 95.88 184 LYS A CA 1
ATOM 1351 C C . LYS A 1 184 ? -1.311 3.737 21.904 1.00 95.88 184 LYS A C 1
ATOM 1353 O O . LYS A 1 184 ? -0.657 3.957 22.917 1.00 95.88 184 LYS A O 1
ATOM 1358 N N . TRP A 1 185 ? -2.293 4.545 21.493 1.00 97.12 185 TRP A N 1
ATOM 1359 C CA . TRP A 1 185 ? -2.691 5.754 22.221 1.00 97.12 185 TRP A CA 1
ATOM 1360 C C . TRP A 1 185 ? -3.423 5.458 23.539 1.00 97.12 185 TRP A C 1
ATOM 1362 O O . TRP A 1 185 ? -3.161 6.120 24.536 1.00 97.12 185 TRP A O 1
ATOM 1372 N N . THR A 1 186 ? -4.301 4.451 23.605 1.00 95.25 186 THR A N 1
ATOM 1373 C CA . THR A 1 186 ? -4.979 4.099 24.869 1.00 95.25 186 THR A CA 1
ATOM 1374 C C . THR A 1 186 ? -4.016 3.579 25.937 1.00 95.25 186 THR A C 1
ATOM 1376 O O . THR A 1 186 ? -4.287 3.766 27.120 1.00 95.25 186 THR A O 1
ATOM 1379 N N . GLY A 1 187 ? -2.888 2.974 25.537 1.00 94.69 187 GLY A N 1
ATOM 1380 C CA . GLY A 1 187 ? -1.823 2.552 26.453 1.00 94.69 187 GLY A CA 1
ATOM 1381 C C . GLY A 1 187 ? -0.988 3.705 27.025 1.00 94.69 187 GLY A C 1
ATOM 1382 O O . GLY A 1 187 ? -0.426 3.562 28.106 1.00 94.69 187 GLY A O 1
ATOM 1383 N N . ASP A 1 188 ? -0.930 4.849 26.337 1.00 94.81 188 ASP A N 1
ATOM 1384 C CA . ASP A 1 188 ? -0.307 6.076 26.837 1.00 94.81 188 ASP A CA 1
ATOM 1385 C C . ASP A 1 188 ? -0.982 7.321 26.239 1.00 94.81 188 ASP A C 1
ATOM 1387 O O . ASP A 1 188 ? -0.539 7.907 25.243 1.00 94.81 188 ASP A O 1
ATOM 1391 N N . LYS A 1 189 ? -2.060 7.755 26.900 1.00 94.50 189 LYS A N 1
ATOM 1392 C CA . LYS A 1 189 ? -2.877 8.902 26.479 1.00 94.50 189 LYS A CA 1
ATOM 1393 C C . LYS A 1 189 ? -2.132 10.245 26.528 1.00 94.50 189 LYS A C 1
ATOM 1395 O O . LYS A 1 189 ? -2.661 11.230 26.020 1.00 94.50 189 LYS A O 1
ATOM 1400 N N . THR A 1 190 ? -0.914 10.304 27.090 1.00 95.00 190 THR A N 1
ATOM 1401 C CA . THR A 1 190 ? -0.064 11.513 27.054 1.00 95.00 190 THR A CA 1
ATOM 1402 C C . THR A 1 190 ? 0.551 11.761 25.676 1.00 95.00 190 THR A C 1
ATOM 1404 O O . THR A 1 190 ? 1.040 12.858 25.402 1.00 95.00 190 THR A O 1
ATOM 1407 N N . LYS A 1 191 ? 0.558 10.751 24.797 1.00 95.38 191 LYS A N 1
ATOM 1408 C CA . LYS A 1 191 ? 1.093 10.866 23.439 1.00 95.38 191 LYS A CA 1
ATOM 1409 C C . LYS A 1 191 ? 0.059 11.464 22.487 1.00 95.38 191 LYS A C 1
ATOM 1411 O O . LYS A 1 191 ? -1.148 11.283 22.638 1.00 95.38 191 LYS A O 1
ATOM 1416 N N . ALA A 1 192 ? 0.550 12.166 21.467 1.00 95.00 192 ALA A N 1
ATOM 1417 C CA . ALA A 1 192 ? -0.287 12.622 20.364 1.00 95.00 192 ALA A CA 1
ATOM 1418 C C . ALA A 1 192 ? -0.888 11.420 19.612 1.00 95.00 192 ALA A C 1
ATOM 1420 O O . ALA A 1 192 ? -0.234 10.388 19.456 1.00 95.00 192 ALA A O 1
ATOM 1421 N N . LYS A 1 193 ? -2.124 11.560 19.119 1.00 95.00 193 LYS A N 1
ATOM 1422 C CA . LYS A 1 193 ? -2.766 10.526 18.296 1.00 95.00 193 LYS A CA 1
ATOM 1423 C C . LYS A 1 193 ? -2.076 10.421 16.936 1.00 95.00 193 LYS A C 1
ATOM 1425 O O . LYS A 1 193 ? -1.930 11.409 16.217 1.00 95.00 193 LYS A O 1
ATOM 1430 N N . GLU A 1 194 ? -1.681 9.208 16.570 1.00 94.56 194 GLU A N 1
ATOM 1431 C CA . GLU A 1 194 ? -1.157 8.891 15.242 1.00 94.56 194 GLU A CA 1
ATOM 1432 C C . GLU A 1 194 ? -2.325 8.580 14.291 1.00 94.56 194 GLU A C 1
ATOM 1434 O O . GLU A 1 194 ? -3.164 7.733 14.593 1.00 94.56 194 GLU A O 1
ATOM 1439 N N . THR A 1 195 ? -2.390 9.259 13.141 1.00 96.00 195 THR A N 1
ATOM 1440 C CA . THR A 1 195 ? -3.491 9.115 12.169 1.00 96.00 195 THR A CA 1
ATOM 1441 C C . THR A 1 195 ? -3.109 8.256 10.969 1.00 96.00 195 THR A C 1
ATOM 1443 O O . THR A 1 195 ? -2.013 8.374 10.418 1.00 96.00 195 THR A O 1
ATOM 1446 N N . ILE A 1 196 ? -4.055 7.445 10.494 1.00 96.62 196 ILE A N 1
ATOM 1447 C CA . ILE A 1 196 ? -3.978 6.801 9.182 1.00 96.62 196 ILE A CA 1
ATOM 1448 C C . ILE A 1 196 ? -4.548 7.764 8.135 1.00 96.62 196 ILE A C 1
ATOM 1450 O O . ILE A 1 196 ? -5.734 8.095 8.139 1.00 96.62 196 ILE A O 1
ATOM 1454 N N . GLY A 1 197 ? -3.681 8.221 7.230 1.00 96.62 197 GLY A N 1
ATOM 1455 C CA . GLY A 1 197 ? -4.060 9.022 6.068 1.00 96.62 197 GLY A CA 1
ATOM 1456 C C . GLY A 1 197 ? -4.643 8.135 4.979 1.00 96.62 197 GLY A C 1
ATOM 1457 O O . GLY A 1 197 ? -3.890 7.571 4.191 1.00 96.62 197 GLY A O 1
ATOM 1458 N N . VAL A 1 198 ? -5.967 8.007 4.941 1.00 96.62 198 VAL A N 1
ATOM 1459 C CA . VAL A 1 198 ? -6.700 7.179 3.979 1.00 96.62 198 VAL A CA 1
ATOM 1460 C C . VAL A 1 198 ? -6.691 7.883 2.620 1.00 96.62 198 VAL A C 1
ATOM 1462 O O . VAL A 1 198 ? -7.377 8.891 2.408 1.00 96.62 198 VAL A O 1
ATOM 1465 N N . GLY A 1 199 ? -5.829 7.388 1.733 1.00 94.25 199 GLY A N 1
ATOM 1466 C CA . GLY A 1 199 ? -5.671 7.801 0.344 1.00 94.25 199 GLY A CA 1
ATOM 1467 C C . GLY A 1 199 ? -6.776 7.224 -0.538 1.00 94.25 199 GLY A C 1
ATOM 1468 O O . GLY A 1 199 ? -7.922 7.117 -0.103 1.00 94.25 199 GLY A O 1
ATOM 1469 N N . SER A 1 200 ? -6.487 6.886 -1.797 1.00 91.25 200 SER A N 1
ATOM 1470 C CA . SER A 1 200 ? -7.526 6.390 -2.716 1.00 91.25 200 SER A CA 1
ATOM 1471 C C . SER A 1 200 ? -7.896 4.937 -2.430 1.00 91.25 200 SER A C 1
ATOM 1473 O O . SER A 1 200 ? -7.020 4.097 -2.241 1.00 91.25 200 SER A O 1
ATOM 1475 N N . PHE A 1 201 ? -9.197 4.651 -2.438 1.00 86.12 201 PHE A N 1
ATOM 1476 C CA . PHE A 1 201 ? -9.759 3.361 -2.032 1.00 86.12 201 PHE A CA 1
ATOM 1477 C C . PHE A 1 201 ? -10.499 2.650 -3.173 1.00 86.12 201 PHE A C 1
ATOM 1479 O O . PHE A 1 201 ? -10.254 1.469 -3.413 1.00 86.12 201 PHE A O 1
ATOM 1486 N N . ILE A 1 202 ? -11.351 3.364 -3.921 1.00 86.12 202 ILE A N 1
ATOM 1487 C CA . ILE A 1 202 ? -12.037 2.826 -5.105 1.00 86.12 202 ILE A CA 1
ATOM 1488 C C . ILE A 1 202 ? -11.727 3.685 -6.342 1.00 86.12 202 ILE A C 1
ATOM 1490 O O . ILE A 1 202 ? -11.876 4.908 -6.325 1.00 86.12 202 ILE A O 1
ATOM 1494 N N . ARG A 1 203 ? -11.282 3.043 -7.429 1.00 78.50 203 ARG A N 1
ATOM 1495 C CA . ARG A 1 203 ? -10.927 3.646 -8.727 1.00 78.50 203 ARG A CA 1
ATOM 1496 C C . ARG A 1 203 ? -11.375 2.731 -9.884 1.00 78.50 203 ARG A C 1
ATOM 1498 O O . ARG A 1 203 ? -10.543 2.151 -10.580 1.00 78.50 203 ARG A O 1
ATOM 1505 N N . GLY A 1 204 ? -12.686 2.606 -10.103 1.00 70.75 204 GLY A N 1
ATOM 1506 C CA . GLY A 1 204 ? -13.257 1.945 -11.290 1.00 70.75 204 GLY A CA 1
ATOM 1507 C C . GLY A 1 204 ? -12.785 0.498 -11.508 1.00 70.75 204 GLY A C 1
ATOM 1508 O O . GLY A 1 204 ? -12.779 -0.306 -10.583 1.00 70.75 204 GLY A O 1
ATOM 1509 N N . ALA A 1 205 ? -12.400 0.162 -12.743 1.00 60.91 205 ALA A N 1
ATOM 1510 C CA . ALA A 1 205 ? -11.845 -1.147 -13.103 1.00 60.91 205 ALA A CA 1
ATOM 1511 C C . ALA A 1 205 ? -10.320 -1.195 -12.866 1.00 60.91 205 ALA A C 1
ATOM 1513 O O . ALA A 1 205 ? -9.528 -1.164 -13.805 1.00 60.91 205 ALA A O 1
ATOM 1514 N N . SER A 1 206 ? -9.904 -1.225 -11.599 1.00 66.50 206 SER A N 1
ATOM 1515 C CA . SER A 1 206 ? -8.497 -1.298 -11.166 1.00 66.50 206 SER A CA 1
ATOM 1516 C C . SER A 1 206 ? -8.399 -2.064 -9.825 1.00 66.50 206 SER A C 1
ATOM 1518 O O . SER A 1 206 ? -9.450 -2.377 -9.265 1.00 66.50 206 SER A O 1
ATOM 1520 N N . PRO A 1 207 ? -7.208 -2.381 -9.259 1.00 60.50 207 PRO A N 1
ATOM 1521 C CA . PRO A 1 207 ? -7.115 -3.088 -7.965 1.00 60.50 207 PRO A CA 1
ATOM 1522 C C . PRO A 1 207 ? -7.746 -2.324 -6.784 1.00 60.50 207 PRO A C 1
ATOM 1524 O O . PRO A 1 207 ? -8.003 -2.898 -5.726 1.00 60.50 207 PRO A O 1
ATOM 1527 N N . HIS A 1 208 ? -8.061 -1.043 -6.973 1.00 76.75 208 HIS A N 1
ATOM 1528 C CA . HIS A 1 208 ? -8.974 -0.290 -6.122 1.00 76.75 208 HIS A CA 1
ATOM 1529 C C . HIS A 1 208 ? -10.437 -0.588 -6.494 1.00 76.75 208 HIS A C 1
ATOM 1531 O O . HIS A 1 208 ? -11.154 0.279 -6.990 1.00 76.75 208 HIS A O 1
ATOM 1537 N N . ASP A 1 209 ? -10.889 -1.814 -6.245 1.00 83.62 209 ASP A N 1
ATOM 1538 C CA . ASP A 1 209 ? -12.302 -2.224 -6.302 1.00 83.62 209 ASP A CA 1
ATOM 1539 C C . ASP A 1 209 ? -12.868 -2.528 -4.896 1.00 83.62 209 ASP A C 1
ATOM 1541 O O . ASP A 1 209 ? -13.884 -3.210 -4.735 1.00 83.62 209 ASP A O 1
ATOM 1545 N N . GLY A 1 210 ? -12.201 -1.991 -3.867 1.00 88.06 210 GLY A N 1
ATOM 1546 C CA . GLY A 1 210 ? -12.402 -2.290 -2.448 1.00 88.06 210 GLY A CA 1
ATOM 1547 C C . GLY A 1 210 ? -11.306 -3.186 -1.849 1.00 88.06 210 GLY A C 1
ATOM 1548 O O . GLY A 1 210 ? -11.240 -3.360 -0.631 1.00 88.06 210 GLY A O 1
ATOM 1549 N N . ARG A 1 211 ? -10.406 -3.730 -2.677 1.00 91.69 211 ARG A N 1
ATOM 1550 C CA . ARG A 1 211 ? -9.293 -4.585 -2.231 1.00 91.69 211 ARG A CA 1
ATOM 1551 C C . ARG A 1 211 ? -8.010 -3.845 -1.872 1.00 91.69 211 ARG A C 1
ATOM 1553 O O . ARG A 1 211 ? -7.209 -4.386 -1.115 1.00 91.69 211 ARG A O 1
ATOM 1560 N N . ALA A 1 212 ? -7.818 -2.619 -2.352 1.00 93.62 212 ALA A N 1
ATOM 1561 C CA . ALA A 1 212 ? -6.589 -1.864 -2.125 1.00 93.62 212 ALA A CA 1
ATOM 1562 C C . ALA A 1 212 ? -6.805 -0.429 -1.628 1.00 93.62 212 ALA A C 1
ATOM 1564 O O . ALA A 1 212 ? -7.786 0.229 -1.978 1.00 93.62 212 ALA A O 1
ATOM 1565 N N . ILE A 1 213 ? -5.851 0.058 -0.834 1.00 95.12 213 ILE A N 1
ATOM 1566 C CA . ILE A 1 213 ? -5.838 1.401 -0.249 1.00 95.12 213 ILE A CA 1
ATOM 1567 C C . ILE A 1 213 ? -4.446 2.038 -0.365 1.00 95.12 213 ILE A C 1
ATOM 1569 O O . ILE A 1 213 ? -3.442 1.429 0.007 1.00 95.12 213 ILE A O 1
ATOM 1573 N N . ASP A 1 214 ? -4.398 3.285 -0.837 1.00 95.44 214 ASP A N 1
ATOM 1574 C CA . ASP A 1 214 ? -3.214 4.143 -0.703 1.00 95.44 214 ASP A CA 1
ATOM 1575 C C . ASP A 1 214 ? -3.161 4.733 0.723 1.00 95.44 214 ASP A C 1
ATOM 1577 O O . ASP A 1 214 ? -4.173 5.216 1.234 1.00 95.44 214 ASP A O 1
ATOM 1581 N N . ILE A 1 215 ? -1.994 4.745 1.366 1.00 94.94 215 ILE A N 1
ATOM 1582 C CA . ILE A 1 215 ? -1.767 5.327 2.695 1.00 94.94 215 ILE A CA 1
ATOM 1583 C C . ILE A 1 215 ? -0.838 6.542 2.565 1.00 94.94 215 ILE A C 1
ATOM 1585 O O . ILE A 1 215 ? 0.364 6.413 2.323 1.00 94.94 215 ILE A O 1
ATOM 1589 N N . ASN A 1 216 ? -1.396 7.736 2.782 1.00 90.81 216 ASN A N 1
ATOM 1590 C CA . ASN A 1 216 ? -0.760 9.028 2.489 1.00 90.81 216 ASN A CA 1
ATOM 1591 C C . ASN A 1 216 ? -0.318 9.777 3.767 1.00 90.81 216 ASN A C 1
ATOM 1593 O O . ASN A 1 216 ? -0.348 11.009 3.822 1.00 90.81 216 ASN A O 1
ATOM 1597 N N . LYS A 1 217 ? 0.081 9.049 4.821 1.00 88.69 217 LYS A N 1
ATOM 1598 C CA . LYS A 1 217 ? 0.657 9.627 6.059 1.00 88.69 217 LYS A CA 1
ATOM 1599 C C . LYS A 1 217 ? 1.927 8.942 6.583 1.00 88.69 217 LYS A C 1
ATOM 1601 O O . LYS A 1 217 ? 2.432 9.356 7.622 1.00 88.69 217 LYS A O 1
ATOM 1606 N N . LEU A 1 218 ? 2.448 7.937 5.877 1.00 90.44 218 LEU A N 1
ATOM 1607 C CA . LEU A 1 218 ? 3.746 7.331 6.200 1.00 90.44 218 LEU A CA 1
ATOM 1608 C C . LEU A 1 218 ? 4.888 8.132 5.546 1.00 90.44 218 LEU A C 1
ATOM 1610 O O . LEU A 1 218 ? 4.657 8.907 4.627 1.00 90.44 218 LEU A O 1
ATOM 1614 N N . ASP A 1 219 ? 6.127 7.945 5.984 1.00 91.62 219 ASP A N 1
ATOM 1615 C CA . ASP A 1 219 ? 7.310 8.612 5.429 1.00 91.62 219 ASP A CA 1
ATOM 1616 C C . ASP A 1 219 ? 7.766 7.959 4.104 1.00 91.62 219 ASP A C 1
ATOM 1618 O O . ASP A 1 219 ? 8.757 7.235 4.045 1.00 91.62 219 ASP A O 1
ATOM 1622 N N . TRP A 1 220 ? 7.023 8.172 3.012 1.00 87.88 220 TRP A N 1
ATOM 1623 C CA . TRP A 1 220 ? 7.326 7.564 1.703 1.00 87.88 220 TRP A CA 1
ATOM 1624 C C . TRP A 1 220 ? 8.554 8.173 0.984 1.00 87.88 220 TRP A C 1
ATOM 1626 O O . TRP A 1 220 ? 8.930 7.699 -0.091 1.00 87.88 220 TRP A O 1
ATOM 1636 N N . THR A 1 221 ? 9.186 9.211 1.547 1.00 89.19 221 THR A N 1
ATOM 1637 C CA . THR A 1 221 ? 10.368 9.898 0.985 1.00 89.19 221 THR A CA 1
ATOM 1638 C C . THR A 1 221 ? 11.643 9.728 1.812 1.00 89.19 221 THR A C 1
ATOM 1640 O O . THR A 1 221 ? 12.727 9.677 1.228 1.00 89.19 221 THR A O 1
ATOM 1643 N N . GLY A 1 222 ? 11.545 9.668 3.139 1.00 88.62 222 GLY A N 1
ATOM 1644 C CA . GLY A 1 222 ? 12.672 9.722 4.064 1.00 88.62 222 GLY A CA 1
ATOM 1645 C C . GLY A 1 222 ? 13.220 8.368 4.520 1.00 88.62 222 GLY A C 1
ATOM 1646 O O . GLY A 1 222 ? 13.123 7.340 3.843 1.00 88.62 222 GLY A O 1
ATOM 1647 N N . THR A 1 223 ? 13.889 8.399 5.675 1.00 93.44 223 THR A N 1
ATOM 1648 C CA . THR A 1 223 ? 14.578 7.253 6.290 1.00 93.44 223 THR A CA 1
ATOM 1649 C C . THR A 1 223 ? 13.694 6.426 7.215 1.00 93.44 223 THR A C 1
ATOM 1651 O O . THR A 1 223 ? 14.024 5.273 7.483 1.00 93.44 223 THR A O 1
ATOM 1654 N N . ASN A 1 224 ? 12.584 6.984 7.701 1.00 94.50 224 ASN A N 1
ATOM 1655 C CA . ASN A 1 224 ? 11.714 6.339 8.685 1.00 94.50 224 ASN A CA 1
ATOM 1656 C C . ASN A 1 224 ? 10.630 5.487 8.009 1.00 94.50 224 ASN A C 1
ATOM 1658 O O . ASN A 1 224 ? 10.087 4.576 8.635 1.00 94.50 224 ASN A O 1
ATOM 1662 N N . GLY A 1 225 ? 10.364 5.736 6.723 1.00 95.12 225 GLY A N 1
ATOM 1663 C CA . GLY A 1 225 ? 9.408 5.004 5.894 1.00 95.12 225 GLY A CA 1
ATOM 1664 C C . GLY A 1 225 ? 9.425 3.488 6.079 1.00 95.12 225 GLY A C 1
ATOM 1665 O O . GLY A 1 225 ? 8.383 2.927 6.411 1.00 95.12 225 GLY A O 1
ATOM 1666 N N . PRO A 1 226 ? 10.570 2.796 5.925 1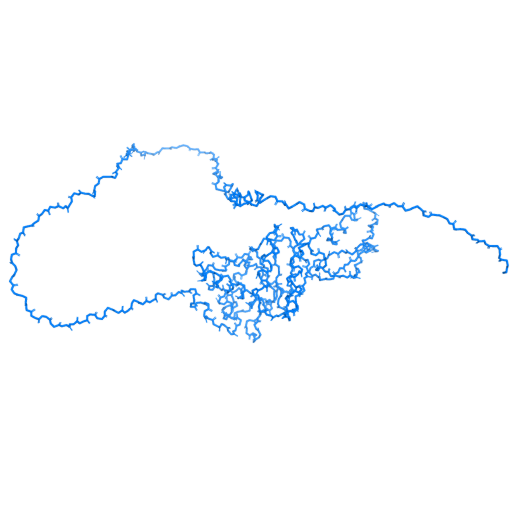.00 96.56 226 PRO A N 1
ATOM 1667 C CA . PRO A 1 226 ? 10.615 1.343 6.057 1.00 96.56 226 PRO A CA 1
ATOM 1668 C C . PRO A 1 226 ? 10.187 0.825 7.436 1.00 96.56 226 PRO A C 1
ATOM 1670 O O . PRO A 1 226 ? 9.545 -0.217 7.505 1.00 96.56 226 PRO A O 1
ATOM 1673 N N . VAL A 1 227 ? 10.487 1.563 8.511 1.00 96.69 227 VAL A N 1
ATOM 1674 C CA . VAL A 1 227 ? 10.082 1.214 9.886 1.00 96.69 227 VAL A CA 1
ATOM 1675 C C . VAL A 1 227 ? 8.578 1.419 10.077 1.00 96.69 227 VAL A C 1
ATOM 1677 O O . VAL A 1 227 ? 7.918 0.612 10.720 1.00 96.69 227 VAL A O 1
ATOM 1680 N N . GLN A 1 228 ? 8.006 2.462 9.473 1.00 96.25 228 GLN A N 1
ATOM 1681 C CA . GLN A 1 228 ? 6.561 2.708 9.510 1.00 96.25 228 GLN A CA 1
ATOM 1682 C C . GLN A 1 228 ? 5.769 1.712 8.647 1.00 96.25 228 GLN A C 1
ATOM 1684 O O . GLN A 1 228 ? 4.660 1.331 9.014 1.00 96.25 228 GLN A O 1
ATOM 1689 N N . VAL A 1 229 ? 6.338 1.248 7.528 1.00 97.50 229 VAL A N 1
ATOM 1690 C CA . VAL A 1 229 ? 5.772 0.141 6.738 1.00 97.50 229 VAL A CA 1
ATOM 1691 C C . VAL A 1 229 ? 5.866 -1.177 7.509 1.00 97.50 229 VAL A C 1
ATOM 1693 O O . VAL A 1 229 ? 4.913 -1.947 7.497 1.00 97.50 229 VAL A O 1
ATOM 1696 N N . GLU A 1 230 ? 6.960 -1.428 8.232 1.00 97.62 230 GLU A N 1
ATOM 1697 C CA . GLU A 1 230 ? 7.070 -2.580 9.133 1.00 97.62 230 GLU A CA 1
ATOM 1698 C C . GLU A 1 230 ? 6.035 -2.528 10.272 1.00 97.62 230 GLU A C 1
ATOM 1700 O O . GLU A 1 230 ? 5.339 -3.516 10.500 1.00 97.62 230 GLU A O 1
ATOM 1705 N N . GLU A 1 231 ? 5.876 -1.386 10.952 1.00 97.06 231 GLU A N 1
ATOM 1706 C CA . GLU A 1 231 ? 4.852 -1.189 11.990 1.00 97.06 231 GLU A CA 1
ATOM 1707 C C . GLU A 1 231 ? 3.442 -1.437 11.428 1.00 97.06 231 GLU A C 1
ATOM 1709 O O . GLU A 1 231 ? 2.648 -2.152 12.039 1.00 97.06 231 GLU A O 1
ATOM 1714 N N . ALA A 1 232 ? 3.150 -0.908 10.233 1.00 97.44 232 ALA A N 1
ATOM 1715 C CA . ALA A 1 232 ? 1.887 -1.138 9.541 1.00 97.44 232 ALA A CA 1
ATOM 1716 C C . ALA A 1 232 ? 1.669 -2.627 9.220 1.00 97.44 232 ALA A C 1
ATOM 1718 O O . ALA A 1 232 ? 0.604 -3.156 9.518 1.00 97.44 232 ALA A O 1
ATOM 1719 N N . LEU A 1 233 ? 2.672 -3.324 8.676 1.00 97.69 233 LEU A N 1
ATOM 1720 C CA . LEU A 1 233 ? 2.592 -4.755 8.360 1.00 97.69 233 LEU A CA 1
ATOM 1721 C C . LEU A 1 233 ? 2.392 -5.630 9.603 1.00 97.69 233 LEU A C 1
ATOM 1723 O O . LEU A 1 233 ? 1.601 -6.568 9.560 1.00 97.69 233 LEU A O 1
ATOM 1727 N N . ARG A 1 234 ? 3.072 -5.316 10.713 1.00 97.62 234 ARG A N 1
ATOM 1728 C CA . ARG A 1 234 ? 2.927 -6.030 11.995 1.00 97.62 234 ARG A CA 1
ATOM 1729 C C . ARG A 1 234 ? 1.583 -5.763 12.687 1.00 97.62 234 ARG A C 1
ATOM 1731 O O . ARG A 1 234 ? 1.199 -6.541 13.554 1.00 97.62 234 ARG A O 1
ATOM 1738 N N . ALA A 1 235 ? 0.879 -4.696 12.307 1.00 97.62 235 ALA A N 1
ATOM 1739 C CA . ALA A 1 235 ? -0.478 -4.389 12.758 1.00 97.62 235 ALA A CA 1
ATOM 1740 C C . ALA A 1 235 ? -1.583 -5.094 11.942 1.00 97.62 235 ALA A C 1
ATOM 1742 O O . ALA A 1 235 ? -2.736 -5.110 12.373 1.00 97.62 235 ALA A O 1
ATOM 1743 N N . LEU A 1 236 ? -1.269 -5.672 10.775 1.00 97.81 236 LEU A N 1
ATOM 1744 C CA . LEU A 1 236 ? -2.237 -6.441 9.988 1.00 97.81 236 LEU A CA 1
ATOM 1745 C C . LEU A 1 236 ? -2.406 -7.859 10.562 1.00 97.81 236 LEU A C 1
ATOM 1747 O O . LEU A 1 236 ? -1.426 -8.454 11.005 1.00 97.81 236 LEU A O 1
ATOM 1751 N N . PRO A 1 237 ? -3.611 -8.458 10.513 1.00 96.19 237 PRO A N 1
ATOM 1752 C CA . PRO A 1 237 ? -3.780 -9.878 10.814 1.00 96.19 237 PRO A CA 1
ATOM 1753 C C . PRO A 1 237 ? -3.100 -10.747 9.745 1.00 96.19 237 PRO A C 1
ATOM 1755 O O . PRO A 1 237 ? -2.965 -10.330 8.591 1.00 96.19 237 PRO A O 1
ATOM 1758 N N . ALA A 1 238 ? -2.732 -11.983 10.096 1.00 96.12 238 ALA A N 1
ATOM 1759 C CA . ALA A 1 238 ? -2.156 -12.940 9.150 1.00 96.12 238 ALA A CA 1
ATOM 1760 C C . ALA A 1 238 ? -3.069 -13.137 7.925 1.00 96.12 238 ALA A C 1
ATOM 1762 O O . ALA A 1 238 ? -4.262 -13.413 8.056 1.00 96.12 238 ALA A O 1
ATOM 1763 N N . GLY A 1 239 ? -2.505 -12.970 6.728 1.00 96.31 239 GLY A N 1
ATOM 1764 C CA . GLY A 1 239 ? -3.264 -12.906 5.480 1.00 96.31 239 GLY A CA 1
ATOM 1765 C C . GLY A 1 239 ? -2.369 -12.771 4.249 1.00 96.31 239 GLY A C 1
ATOM 1766 O O . GLY A 1 239 ? -1.143 -12.872 4.345 1.00 96.31 239 GLY A O 1
ATOM 1767 N N . SER A 1 240 ? -2.987 -12.549 3.087 1.00 97.38 240 SER A N 1
ATOM 1768 C CA . SER A 1 240 ? -2.276 -12.295 1.826 1.00 97.38 240 SER A CA 1
ATOM 1769 C C . SER A 1 240 ? -2.277 -10.802 1.531 1.00 97.38 240 SER A C 1
ATOM 1771 O O . SER A 1 240 ? -3.337 -10.187 1.580 1.00 97.38 240 SER A O 1
ATOM 1773 N N . TYR A 1 241 ? -1.117 -10.225 1.217 1.00 97.75 241 TYR A N 1
ATOM 1774 C CA . TYR A 1 241 ? -0.988 -8.781 1.030 1.00 97.75 241 TYR A CA 1
ATOM 1775 C C . TYR A 1 241 ? -0.058 -8.424 -0.127 1.00 97.75 241 TYR A C 1
ATOM 1777 O O . TYR A 1 241 ? 1.029 -8.985 -0.257 1.00 97.75 241 TYR A O 1
ATOM 1785 N N . GLY A 1 242 ? -0.474 -7.453 -0.936 1.00 97.25 242 GLY A N 1
ATOM 1786 C CA . GLY A 1 242 ? 0.359 -6.813 -1.948 1.00 97.25 242 GLY A CA 1
ATOM 1787 C C . GLY A 1 242 ? 0.786 -5.431 -1.480 1.00 97.25 242 GLY A C 1
ATOM 1788 O O . GLY A 1 242 ? -0.071 -4.604 -1.181 1.00 97.25 242 GLY A O 1
ATOM 1789 N N . ILE A 1 243 ? 2.090 -5.175 -1.411 1.00 97.62 243 ILE A N 1
ATOM 1790 C CA . ILE A 1 243 ? 2.636 -3.921 -0.882 1.00 97.62 243 ILE A CA 1
ATOM 1791 C C . ILE A 1 243 ? 3.329 -3.143 -1.999 1.00 97.62 243 ILE A C 1
ATOM 1793 O O . ILE A 1 243 ? 4.391 -3.547 -2.481 1.00 97.62 243 ILE A O 1
ATOM 1797 N N . GLY A 1 244 ? 2.728 -2.020 -2.393 1.00 97.31 244 GLY A N 1
ATOM 1798 C CA . GLY A 1 244 ? 3.300 -1.082 -3.354 1.00 97.31 244 GLY A CA 1
ATOM 1799 C C . GLY A 1 244 ? 4.168 -0.042 -2.648 1.00 97.31 244 GLY A C 1
ATOM 1800 O O . GLY A 1 244 ? 3.693 0.667 -1.758 1.00 97.31 244 GLY A O 1
ATOM 1801 N N . LEU A 1 245 ? 5.444 0.037 -3.031 1.00 97.94 245 LEU A N 1
ATOM 1802 C CA . LEU A 1 245 ? 6.443 0.942 -2.444 1.00 97.94 245 LEU A CA 1
ATOM 1803 C C . LEU A 1 245 ? 7.061 1.838 -3.536 1.00 97.94 245 LEU A C 1
ATOM 1805 O O . LEU A 1 245 ? 7.251 1.373 -4.659 1.00 97.94 245 LEU A O 1
ATOM 1809 N N . PRO A 1 246 ? 7.395 3.108 -3.256 1.00 96.69 246 PRO A N 1
ATOM 1810 C CA . PRO A 1 246 ? 7.776 4.074 -4.289 1.00 96.69 246 PRO A CA 1
ATOM 1811 C C . PRO A 1 246 ? 9.198 3.873 -4.843 1.00 96.69 246 PRO A C 1
ATOM 1813 O O . PRO A 1 246 ? 10.053 3.216 -4.242 1.00 96.69 246 PRO A O 1
ATOM 1816 N N . PHE A 1 247 ? 9.496 4.543 -5.958 1.00 96.56 247 PHE A N 1
ATOM 1817 C CA . PHE A 1 247 ? 10.819 4.616 -6.588 1.00 96.56 247 PHE A CA 1
ATOM 1818 C C . PHE A 1 247 ? 11.722 5.696 -5.957 1.00 96.56 247 PHE A C 1
ATOM 1820 O O . PHE A 1 247 ? 12.511 6.356 -6.635 1.00 96.56 247 PHE A O 1
ATOM 1827 N N . GLN A 1 248 ? 11.627 5.902 -4.641 1.00 94.56 248 GLN A N 1
ATOM 1828 C CA . GLN A 1 248 ? 12.389 6.931 -3.926 1.00 94.56 248 GLN A CA 1
ATOM 1829 C C . GLN A 1 248 ? 12.701 6.535 -2.477 1.00 94.56 248 GLN A C 1
ATOM 1831 O O . GLN A 1 248 ? 12.376 5.432 -2.033 1.00 94.56 248 GLN A O 1
ATOM 1836 N N . GLY A 1 249 ? 13.376 7.429 -1.748 1.00 92.56 249 GLY A N 1
ATOM 1837 C CA . GLY A 1 249 ? 13.744 7.218 -0.349 1.00 92.56 249 GLY A CA 1
ATOM 1838 C C . GLY A 1 249 ? 14.492 5.902 -0.138 1.00 92.56 249 GLY A C 1
ATOM 1839 O O . GLY A 1 249 ? 15.312 5.493 -0.971 1.00 92.56 249 GLY A O 1
ATOM 1840 N N . GLN A 1 250 ? 14.155 5.211 0.950 1.00 95.00 250 GLN A N 1
ATOM 1841 C CA . GLN A 1 250 ? 14.700 3.897 1.314 1.00 95.00 250 GLN A CA 1
ATOM 1842 C C . GLN A 1 250 ? 13.904 2.705 0.738 1.00 95.00 250 GLN A C 1
ATOM 1844 O O . GLN A 1 250 ? 14.010 1.581 1.238 1.00 95.00 250 GLN A O 1
ATOM 1849 N N . PHE A 1 251 ? 13.126 2.941 -0.327 1.00 97.12 251 PHE A N 1
ATOM 1850 C CA . PHE A 1 251 ? 12.330 1.926 -1.021 1.00 97.12 251 PHE A CA 1
ATOM 1851 C C . PHE A 1 251 ? 13.039 1.419 -2.284 1.00 97.12 251 PHE A C 1
ATOM 1853 O O . PHE A 1 251 ? 14.030 0.704 -2.140 1.00 97.12 251 PHE A O 1
ATOM 1860 N N . PHE A 1 252 ? 12.604 1.761 -3.502 1.00 97.75 252 PHE A N 1
ATOM 1861 C CA . PHE A 1 252 ? 13.256 1.278 -4.731 1.00 97.75 252 PHE A CA 1
ATOM 1862 C C . PHE A 1 252 ? 14.256 2.276 -5.349 1.00 97.75 252 PHE A C 1
ATOM 1864 O O . PHE A 1 252 ? 14.140 3.490 -5.137 1.00 97.75 252 PHE A O 1
ATOM 1871 N N . PRO A 1 253 ? 15.285 1.795 -6.074 1.00 96.25 253 PRO A N 1
ATOM 1872 C CA . PRO A 1 253 ? 16.172 2.624 -6.896 1.00 96.25 253 PRO A CA 1
ATOM 1873 C C . PRO A 1 253 ? 15.455 3.109 -8.167 1.00 96.25 253 PRO A C 1
ATOM 1875 O O . PRO A 1 253 ? 14.929 2.308 -8.940 1.00 96.25 253 PRO A O 1
ATOM 1878 N N . LYS A 1 254 ? 15.405 4.432 -8.375 1.00 95.62 254 LYS A N 1
ATOM 1879 C CA . LYS A 1 254 ? 14.676 5.069 -9.492 1.00 95.62 254 LYS A CA 1
ATOM 1880 C C . LYS A 1 254 ? 15.328 4.799 -10.844 1.00 95.62 254 LYS A C 1
ATOM 1882 O O . LYS A 1 254 ? 14.652 4.654 -11.854 1.00 95.62 254 LYS A O 1
ATOM 1887 N N . ASP A 1 255 ? 16.644 4.684 -10.815 1.00 95.75 255 ASP A N 1
ATOM 1888 C CA . ASP A 1 255 ? 17.540 4.272 -11.885 1.00 95.75 255 ASP A CA 1
ATOM 1889 C C . ASP A 1 255 ? 17.326 2.820 -12.349 1.00 95.75 255 ASP A C 1
ATOM 1891 O O . ASP A 1 255 ? 17.776 2.482 -13.440 1.00 95.75 255 ASP A O 1
ATOM 1895 N N . GLU A 1 256 ? 16.596 1.977 -11.603 1.00 97.06 256 GLU A N 1
ATOM 1896 C CA . GLU A 1 256 ? 16.112 0.671 -12.082 1.00 97.06 256 GLU A CA 1
ATOM 1897 C C . GLU A 1 256 ? 14.709 0.719 -12.708 1.00 97.06 256 GLU A C 1
ATOM 1899 O O . GLU A 1 256 ? 14.265 -0.302 -13.235 1.00 97.06 256 GLU A O 1
ATOM 1904 N N . TRP A 1 257 ? 13.987 1.849 -12.683 1.00 97.88 257 TRP A N 1
ATOM 1905 C CA . TRP A 1 257 ? 12.654 1.925 -13.291 1.00 97.88 257 TRP A CA 1
ATOM 1906 C C . TRP A 1 257 ? 12.759 1.801 -14.818 1.00 97.88 257 TRP A C 1
ATOM 1908 O O . TRP A 1 257 ? 13.306 2.667 -15.505 1.00 97.88 257 TRP A O 1
ATOM 1918 N N . LEU A 1 258 ? 12.198 0.714 -15.351 1.00 98.19 258 LEU A N 1
ATOM 1919 C CA . LEU A 1 258 ? 12.217 0.351 -16.763 1.00 98.19 258 LEU A CA 1
ATOM 1920 C C . LEU A 1 258 ? 11.770 1.497 -17.680 1.00 98.19 258 LEU A C 1
ATOM 1922 O O . LEU A 1 258 ? 12.374 1.700 -18.728 1.00 98.19 258 LEU A O 1
ATOM 1926 N N . ASP A 1 259 ? 10.748 2.266 -17.304 1.00 97.44 259 ASP A N 1
ATOM 1927 C CA . ASP A 1 259 ? 10.209 3.308 -18.183 1.00 97.44 259 ASP A CA 1
ATOM 1928 C C . ASP A 1 259 ? 11.109 4.553 -18.241 1.00 97.44 259 ASP A C 1
ATOM 1930 O O . ASP A 1 259 ? 11.198 5.188 -19.290 1.00 97.44 259 ASP A O 1
ATOM 1934 N N . GLU A 1 260 ? 11.859 4.864 -17.177 1.00 97.12 260 GLU A N 1
ATOM 1935 C CA . GLU A 1 260 ? 12.913 5.889 -17.233 1.00 97.12 260 GLU A CA 1
ATOM 1936 C C . GLU A 1 260 ? 14.129 5.388 -18.028 1.00 97.12 260 GLU A C 1
ATOM 1938 O O . GLU A 1 260 ? 14.678 6.130 -18.843 1.00 97.12 260 GLU A O 1
ATOM 1943 N N . ARG A 1 261 ? 14.490 4.102 -17.897 1.00 98.19 261 ARG A N 1
ATOM 1944 C CA . ARG A 1 261 ? 15.520 3.461 -18.738 1.00 98.19 261 ARG A CA 1
ATOM 1945 C C . ARG A 1 261 ? 15.148 3.494 -20.227 1.00 98.19 261 ARG A C 1
ATOM 1947 O O . ARG A 1 261 ? 15.995 3.822 -21.054 1.00 98.19 261 ARG A O 1
ATOM 1954 N N . LYS A 1 262 ? 13.879 3.240 -20.574 1.00 98.19 262 LYS A N 1
ATOM 1955 C CA . LYS A 1 262 ? 13.350 3.357 -21.948 1.00 98.19 262 LYS A CA 1
ATOM 1956 C C . LYS A 1 262 ? 13.455 4.787 -22.477 1.00 98.19 262 LYS A C 1
ATOM 1958 O O . LYS A 1 262 ? 13.923 4.977 -23.597 1.00 98.19 262 LYS A O 1
ATOM 1963 N N . LYS A 1 263 ? 13.071 5.797 -21.684 1.00 97.44 263 LYS A N 1
ATOM 1964 C CA . LYS A 1 263 ? 13.229 7.215 -22.062 1.00 97.44 263 LYS A CA 1
ATOM 1965 C C . LYS A 1 263 ? 14.695 7.581 -22.287 1.00 97.44 263 LYS A C 1
ATOM 1967 O O . LYS A 1 263 ? 15.001 8.215 -23.291 1.00 97.44 263 LYS A O 1
ATOM 1972 N N . ALA A 1 264 ? 15.593 7.153 -21.399 1.00 97.81 264 ALA A N 1
ATOM 1973 C CA . ALA A 1 264 ? 17.027 7.394 -21.534 1.00 97.81 264 ALA A CA 1
ATOM 1974 C C . ALA A 1 264 ? 17.605 6.741 -22.803 1.00 97.81 264 ALA A C 1
ATOM 1976 O O . ALA A 1 264 ? 18.340 7.393 -23.538 1.00 97.81 264 ALA A O 1
ATOM 1977 N N . ALA A 1 265 ? 17.217 5.499 -23.113 1.00 97.94 265 ALA A N 1
ATOM 1978 C CA . ALA A 1 265 ? 17.637 4.805 -24.331 1.00 97.94 265 ALA A CA 1
ATOM 1979 C C . ALA A 1 265 ? 17.107 5.464 -25.621 1.00 97.94 265 ALA A C 1
ATOM 1981 O O . ALA A 1 265 ? 17.822 5.499 -26.620 1.00 97.94 265 ALA A O 1
ATOM 1982 N N . VAL A 1 266 ? 15.888 6.023 -25.605 1.00 97.62 266 VAL A N 1
ATOM 1983 C CA . VAL A 1 266 ? 15.347 6.828 -26.719 1.00 97.62 266 VAL A CA 1
ATOM 1984 C C . VAL A 1 266 ? 16.108 8.149 -26.862 1.00 97.62 266 VAL A C 1
ATOM 1986 O O . VAL A 1 266 ? 16.555 8.480 -27.956 1.00 97.62 266 VAL A O 1
ATOM 1989 N N . ALA A 1 267 ? 16.317 8.881 -25.764 1.00 97.50 267 ALA A N 1
ATOM 1990 C CA . ALA A 1 267 ? 17.042 10.151 -25.777 1.00 97.50 267 ALA A CA 1
ATOM 1991 C C . ALA A 1 267 ? 18.506 9.994 -26.235 1.00 97.50 267 ALA A C 1
ATOM 1993 O O . ALA A 1 267 ? 19.017 10.854 -26.945 1.00 97.50 267 ALA A O 1
ATOM 1994 N N . ALA A 1 268 ? 19.160 8.886 -25.872 1.00 97.75 268 ALA A N 1
ATOM 1995 C CA . ALA A 1 268 ? 20.524 8.568 -26.291 1.00 97.75 268 ALA A CA 1
ATOM 1996 C C . ALA A 1 268 ? 20.638 8.137 -27.766 1.00 97.75 268 ALA A C 1
ATOM 1998 O O . ALA A 1 268 ? 21.707 8.287 -28.354 1.00 97.75 268 ALA A O 1
ATOM 1999 N N . ALA A 1 269 ? 19.566 7.607 -28.367 1.00 97.56 269 ALA A N 1
ATOM 2000 C CA . ALA A 1 269 ? 19.544 7.231 -29.782 1.00 97.56 269 ALA A CA 1
ATOM 2001 C C . ALA A 1 269 ? 19.297 8.427 -30.719 1.00 97.56 269 ALA A C 1
ATOM 2003 O O . ALA A 1 269 ? 19.770 8.416 -31.854 1.00 97.56 269 ALA A O 1
ATOM 2004 N N . GLY A 1 270 ? 18.589 9.457 -30.245 1.00 95.56 270 GLY A N 1
ATOM 2005 C CA . GLY A 1 270 ? 18.278 10.658 -31.022 1.00 95.56 270 GLY A CA 1
ATOM 2006 C C . GLY A 1 270 ? 17.189 10.454 -32.084 1.00 95.56 270 GLY A C 1
ATOM 2007 O O . GLY A 1 270 ? 16.536 9.412 -32.161 1.00 95.56 270 GLY A O 1
ATOM 2008 N N . GLU A 1 271 ? 16.963 11.483 -32.901 1.00 94.00 271 GLU A N 1
ATOM 2009 C CA . GLU A 1 271 ? 15.948 11.458 -33.959 1.00 94.00 271 GLU A CA 1
ATOM 2010 C C . GLU A 1 271 ? 16.303 10.436 -35.053 1.00 94.00 271 GLU A C 1
ATOM 2012 O O . GLU A 1 271 ? 17.422 10.408 -35.559 1.00 94.00 271 GLU A O 1
ATOM 2017 N N . GLY A 1 272 ? 15.353 9.556 -35.391 1.00 90.25 272 GLY A N 1
ATOM 2018 C CA . GLY A 1 272 ? 15.562 8.450 -36.335 1.00 90.25 272 GLY A CA 1
ATOM 2019 C C . GLY A 1 272 ? 16.452 7.305 -35.822 1.00 90.25 272 GLY A C 1
ATOM 2020 O O . GLY A 1 272 ? 16.585 6.290 -36.506 1.00 90.25 272 GLY A O 1
ATOM 2021 N N . GLY A 1 273 ? 17.043 7.430 -34.630 1.00 94.44 273 GLY A N 1
ATOM 2022 C CA . GLY A 1 273 ? 17.880 6.398 -34.025 1.00 94.44 273 GLY A CA 1
ATOM 2023 C C . GLY A 1 273 ? 17.086 5.198 -33.501 1.00 94.44 273 GLY A C 1
ATOM 2024 O O . GLY A 1 273 ? 15.911 5.298 -33.154 1.00 94.44 273 GLY A O 1
ATOM 2025 N N . THR A 1 274 ? 17.750 4.043 -33.399 1.00 97.06 274 THR A N 1
ATOM 2026 C CA . THR A 1 274 ? 17.198 2.855 -32.725 1.00 97.06 274 THR A CA 1
ATOM 2027 C C . THR A 1 274 ? 17.668 2.825 -31.264 1.00 97.06 274 THR A C 1
ATOM 2029 O O . THR A 1 274 ? 18.876 2.746 -31.037 1.00 97.06 274 THR A O 1
ATOM 2032 N N . PRO A 1 275 ? 16.759 2.867 -30.269 1.00 98.19 275 PRO A N 1
ATOM 2033 C CA . PRO A 1 275 ? 17.098 2.739 -28.852 1.00 98.19 275 PRO A CA 1
ATOM 2034 C C . PRO A 1 275 ? 17.880 1.461 -28.537 1.00 98.19 275 PRO A C 1
ATOM 2036 O O . PRO A 1 275 ? 17.521 0.369 -28.982 1.00 98.19 275 PRO A O 1
ATOM 2039 N N . ALA A 1 276 ? 18.924 1.588 -27.716 1.00 97.81 276 ALA A N 1
ATOM 2040 C CA . ALA A 1 276 ? 19.679 0.441 -27.223 1.00 97.81 276 ALA A CA 1
ATOM 2041 C C . ALA A 1 276 ? 18.804 -0.468 -26.337 1.00 97.81 276 ALA A C 1
ATOM 2043 O O . ALA A 1 276 ? 17.981 0.009 -25.553 1.00 97.81 276 ALA A O 1
ATOM 2044 N N . ALA A 1 277 ? 18.999 -1.785 -26.438 1.00 98.19 277 ALA A N 1
ATOM 2045 C CA . ALA A 1 277 ? 18.261 -2.753 -25.632 1.00 98.19 277 ALA A CA 1
ATOM 2046 C C . ALA A 1 277 ? 18.628 -2.659 -24.140 1.00 98.19 277 ALA A C 1
ATOM 2048 O O . ALA A 1 277 ? 19.800 -2.594 -23.769 1.00 98.19 277 ALA A O 1
ATOM 2049 N N . ILE A 1 278 ? 17.616 -2.733 -23.278 1.00 98.38 278 ILE A N 1
ATOM 2050 C CA . ILE A 1 278 ? 17.752 -2.756 -21.821 1.00 98.38 278 ILE A CA 1
ATOM 2051 C C . ILE A 1 278 ? 17.925 -4.219 -21.407 1.00 98.38 278 ILE A C 1
ATOM 2053 O O . ILE A 1 278 ? 16.961 -4.922 -21.099 1.00 98.38 278 ILE A O 1
ATOM 2057 N N . THR A 1 279 ? 19.170 -4.692 -21.471 1.00 97.50 279 THR A N 1
ATOM 2058 C CA . THR A 1 279 ? 19.569 -6.073 -21.144 1.00 97.50 279 THR A CA 1
ATOM 2059 C C . THR A 1 279 ? 19.641 -6.339 -19.640 1.00 97.50 279 THR A C 1
ATOM 2061 O O . THR A 1 279 ? 19.546 -7.487 -19.209 1.00 97.50 279 THR A O 1
ATOM 2064 N N . GLU A 1 280 ? 19.771 -5.290 -18.828 1.00 96.81 280 GLU A N 1
ATOM 2065 C CA . GLU A 1 280 ? 19.707 -5.378 -17.373 1.00 96.81 280 GLU A CA 1
ATOM 2066 C C . GLU A 1 280 ? 18.275 -5.591 -16.865 1.00 96.81 280 GLU A C 1
ATOM 2068 O O . GLU A 1 280 ? 17.339 -4.876 -17.236 1.00 96.81 280 GLU A O 1
ATOM 2073 N N . ALA A 1 281 ? 18.126 -6.520 -15.918 1.00 97.50 281 ALA A N 1
ATOM 2074 C CA . ALA A 1 281 ? 16.884 -6.725 -15.188 1.00 97.50 281 ALA A CA 1
ATOM 2075 C C . ALA A 1 281 ? 16.459 -5.439 -14.457 1.00 97.50 281 ALA A C 1
ATOM 2077 O O . ALA A 1 281 ? 17.153 -4.960 -13.564 1.00 97.50 281 ALA A O 1
ATOM 2078 N N . SER A 1 282 ? 15.303 -4.909 -14.835 1.00 98.12 282 SER A N 1
ATOM 2079 C CA . SER A 1 282 ? 14.764 -3.615 -14.418 1.00 98.12 282 SER A CA 1
ATOM 2080 C C . SER A 1 282 ? 13.430 -3.793 -13.679 1.00 98.12 282 SER A C 1
ATOM 2082 O O . SER A 1 282 ? 12.757 -4.820 -13.804 1.00 98.12 282 SER A O 1
ATOM 2084 N N . LEU A 1 283 ? 13.049 -2.799 -12.881 1.00 98.06 283 LEU A N 1
ATOM 2085 C CA . LEU A 1 283 ? 11.809 -2.751 -12.106 1.00 98.06 283 LEU A CA 1
ATOM 2086 C C . LEU A 1 283 ? 10.688 -2.068 -12.907 1.00 98.06 283 LEU A C 1
ATOM 2088 O O . LEU A 1 283 ? 10.921 -1.071 -13.586 1.00 98.06 283 LEU A O 1
ATOM 2092 N N . GLN A 1 284 ? 9.456 -2.557 -12.788 1.00 96.88 284 GLN A N 1
ATOM 2093 C CA . GLN A 1 284 ? 8.266 -1.977 -13.425 1.00 96.88 284 GLN A CA 1
ATOM 2094 C C . GLN A 1 284 ? 7.172 -1.764 -12.371 1.00 96.88 284 GLN A C 1
ATOM 2096 O O . GLN A 1 284 ? 7.113 -2.505 -11.390 1.00 96.88 284 GLN A O 1
ATOM 2101 N N . LYS A 1 285 ? 6.326 -0.741 -12.541 1.00 95.38 285 LYS A N 1
ATOM 2102 C CA . LYS A 1 285 ? 5.251 -0.444 -11.583 1.00 95.38 285 LYS A CA 1
ATOM 2103 C C . LYS A 1 285 ? 4.176 -1.534 -11.552 1.00 95.38 285 LYS A C 1
ATOM 2105 O O . LYS A 1 285 ? 3.875 -2.147 -12.572 1.00 95.38 285 LYS A O 1
ATOM 2110 N N . TRP A 1 286 ? 3.585 -1.725 -10.374 1.00 93.75 286 TRP A N 1
ATOM 2111 C CA . TRP A 1 286 ? 2.438 -2.602 -10.094 1.00 93.75 286 TRP A CA 1
ATOM 2112 C C . TRP A 1 286 ? 2.686 -4.104 -10.316 1.00 93.75 286 TRP A C 1
ATOM 2114 O O . TRP A 1 286 ? 1.746 -4.897 -10.334 1.00 93.75 286 TRP A O 1
ATOM 2124 N N . VAL A 1 287 ? 3.951 -4.521 -10.459 1.00 94.25 287 VAL A N 1
ATOM 2125 C CA . VAL A 1 287 ? 4.345 -5.918 -10.698 1.00 94.25 287 VAL A CA 1
ATOM 2126 C C . VAL A 1 287 ? 5.537 -6.333 -9.832 1.00 94.25 287 VAL A C 1
ATOM 2128 O O . VAL A 1 287 ? 6.504 -5.595 -9.669 1.00 94.25 287 VAL A O 1
ATOM 2131 N N . GLY A 1 288 ? 5.478 -7.548 -9.281 1.00 94.69 288 GLY A N 1
ATOM 2132 C CA . GLY A 1 288 ? 6.558 -8.112 -8.458 1.00 94.69 288 GLY A CA 1
ATOM 2133 C C . GLY A 1 288 ? 7.732 -8.699 -9.256 1.00 94.69 288 GLY A C 1
ATOM 2134 O O . GLY A 1 288 ? 8.793 -8.930 -8.686 1.00 94.69 288 GLY A O 1
ATOM 2135 N N . THR A 1 289 ? 7.577 -8.942 -10.563 1.00 96.56 289 THR A N 1
ATOM 2136 C CA . THR A 1 289 ? 8.623 -9.515 -11.434 1.00 96.56 289 THR A CA 1
ATOM 2137 C C . THR A 1 289 ? 9.494 -8.439 -12.080 1.00 96.56 289 THR A C 1
ATOM 2139 O O . THR A 1 289 ? 9.005 -7.357 -12.399 1.00 96.56 289 THR A O 1
ATOM 2142 N N . ARG A 1 290 ? 10.765 -8.759 -12.352 1.00 97.50 290 ARG A N 1
ATOM 2143 C CA . ARG A 1 290 ? 11.693 -7.886 -13.095 1.00 97.50 290 ARG A CA 1
ATOM 2144 C C . ARG A 1 290 ? 11.605 -8.129 -14.608 1.00 97.50 290 ARG A C 1
ATOM 2146 O O . ARG A 1 290 ? 11.194 -9.207 -15.044 1.00 97.50 290 ARG A O 1
ATOM 2153 N N . TYR A 1 291 ? 12.012 -7.138 -15.400 1.00 98.31 291 TYR A N 1
ATOM 2154 C CA . TYR A 1 291 ? 11.904 -7.146 -16.865 1.00 98.31 291 TYR A CA 1
ATOM 2155 C C . TYR A 1 291 ? 13.179 -6.656 -17.557 1.00 98.31 291 TYR A C 1
ATOM 2157 O O . TYR A 1 291 ? 13.875 -5.786 -17.042 1.00 98.31 291 TYR A O 1
ATOM 2165 N N . THR A 1 292 ? 13.454 -7.178 -18.747 1.00 98.38 292 THR A N 1
ATOM 2166 C CA . THR A 1 292 ? 14.335 -6.573 -19.759 1.00 98.38 292 THR A CA 1
ATOM 2167 C C . THR A 1 292 ? 13.474 -6.013 -20.893 1.00 98.38 292 THR A C 1
ATOM 2169 O O . THR A 1 292 ? 12.288 -6.338 -20.983 1.00 98.38 292 THR A O 1
ATOM 2172 N N . ALA A 1 293 ? 14.032 -5.171 -21.766 1.00 98.38 293 ALA A N 1
ATOM 2173 C CA . ALA A 1 293 ? 13.293 -4.662 -22.922 1.00 98.38 293 ALA A CA 1
ATOM 2174 C C . ALA A 1 293 ? 14.167 -4.517 -24.169 1.00 98.38 293 ALA A C 1
ATOM 2176 O O . ALA A 1 293 ? 15.327 -4.115 -24.105 1.00 98.38 293 ALA A O 1
ATOM 2177 N N . THR A 1 294 ? 13.579 -4.814 -25.323 1.00 98.31 294 THR A N 1
ATOM 2178 C CA . THR A 1 294 ? 14.196 -4.658 -26.650 1.00 98.31 294 THR A CA 1
ATOM 2179 C C . THR A 1 294 ? 13.350 -3.717 -27.500 1.00 98.31 294 THR A C 1
ATOM 2181 O O . THR A 1 294 ? 12.154 -3.582 -27.248 1.00 98.31 294 THR A O 1
ATOM 2184 N N . TYR A 1 295 ? 13.948 -3.050 -28.486 1.00 97.56 295 TYR A N 1
ATOM 2185 C CA . TYR A 1 295 ? 13.219 -2.180 -29.409 1.00 97.56 295 TYR A CA 1
ATOM 2186 C C . TYR A 1 295 ? 13.204 -2.803 -30.807 1.00 97.56 295 TYR A C 1
ATOM 2188 O O . TYR A 1 295 ? 14.257 -3.115 -31.360 1.00 97.56 295 TYR A O 1
ATOM 2196 N N . ALA A 1 296 ? 12.011 -3.012 -31.359 1.00 95.19 296 ALA A N 1
ATOM 2197 C CA . ALA A 1 296 ? 11.784 -3.628 -32.666 1.00 95.19 296 ALA A CA 1
ATOM 2198 C C . ALA A 1 296 ? 10.513 -3.040 -33.292 1.00 95.19 296 ALA A C 1
ATOM 2200 O O . ALA A 1 296 ? 9.582 -2.699 -32.571 1.00 95.19 296 ALA A O 1
ATOM 2201 N N . ASP A 1 297 ? 10.454 -2.907 -34.618 1.00 94.00 297 ASP A N 1
ATOM 2202 C CA . ASP A 1 297 ? 9.292 -2.375 -35.359 1.00 94.00 297 ASP A CA 1
ATOM 2203 C C . ASP A 1 297 ? 8.716 -1.046 -34.805 1.00 94.00 297 ASP A C 1
ATOM 2205 O O . ASP A 1 297 ? 7.499 -0.851 -34.776 1.00 94.00 297 ASP A O 1
ATOM 2209 N N . GLY A 1 298 ? 9.567 -0.148 -34.297 1.00 93.56 298 GLY A N 1
ATOM 2210 C CA . GLY A 1 298 ? 9.139 1.137 -33.721 1.00 93.56 298 GLY A CA 1
ATOM 2211 C C . GLY A 1 298 ? 8.499 1.060 -32.323 1.00 93.56 298 GLY A C 1
ATOM 2212 O O . GLY A 1 298 ? 7.924 2.045 -31.858 1.00 93.56 298 GLY A O 1
ATOM 2213 N N . LYS A 1 299 ? 8.584 -0.083 -31.633 1.00 96.50 299 LYS A N 1
ATOM 2214 C CA . LYS A 1 299 ? 7.965 -0.330 -30.319 1.00 96.50 299 LYS A CA 1
ATOM 2215 C C . LYS A 1 299 ? 8.929 -1.030 -29.353 1.00 96.50 299 LYS A C 1
ATOM 2217 O O . LYS A 1 299 ? 9.823 -1.770 -29.759 1.00 96.50 299 LYS A O 1
ATOM 2222 N N . TRP A 1 300 ? 8.707 -0.832 -28.055 1.00 98.00 300 TRP A N 1
ATOM 2223 C CA . TRP A 1 300 ? 9.353 -1.634 -27.014 1.00 98.00 300 TRP A CA 1
ATOM 2224 C C . TRP A 1 300 ? 8.657 -2.992 -26.867 1.00 98.00 300 TRP A C 1
ATOM 2226 O O . TRP A 1 300 ? 7.428 -3.071 -26.867 1.00 98.00 300 TRP A O 1
ATOM 2236 N N . VAL A 1 301 ? 9.452 -4.046 -26.708 1.00 98.00 301 VAL A N 1
ATOM 2237 C CA . VAL A 1 301 ? 9.025 -5.409 -26.384 1.00 98.00 301 VAL A CA 1
ATOM 2238 C C . VAL A 1 301 ? 9.671 -5.792 -25.054 1.00 98.00 301 VAL A C 1
ATOM 2240 O O . VAL A 1 301 ? 10.886 -6.002 -24.981 1.00 98.00 301 VAL A O 1
ATOM 2243 N N . ASP A 1 302 ? 8.848 -5.851 -24.008 1.00 97.75 302 ASP A N 1
ATOM 2244 C CA . ASP A 1 302 ? 9.262 -6.165 -22.639 1.00 97.75 302 ASP A CA 1
ATOM 2245 C C . ASP A 1 302 ? 9.247 -7.684 -22.405 1.00 97.75 302 ASP A C 1
ATOM 2247 O O . ASP A 1 302 ? 8.262 -8.363 -22.702 1.00 97.75 302 ASP A O 1
ATOM 2251 N N . ALA A 1 303 ? 10.319 -8.222 -21.825 1.00 97.88 303 ALA A N 1
ATOM 2252 C CA . ALA A 1 303 ? 10.462 -9.638 -21.499 1.00 97.88 303 ALA A CA 1
ATOM 2253 C C . ALA A 1 303 ? 10.665 -9.828 -19.990 1.00 97.88 303 ALA A C 1
ATOM 2255 O O . ALA A 1 303 ? 11.510 -9.179 -19.375 1.00 97.88 303 ALA A O 1
ATOM 2256 N N . LYS A 1 304 ? 9.900 -10.740 -19.376 1.00 97.38 304 LYS A N 1
ATOM 2257 C CA . LYS A 1 304 ? 10.100 -11.121 -17.968 1.00 97.38 304 LYS A CA 1
ATOM 2258 C C . LYS A 1 304 ? 11.468 -11.776 -17.791 1.00 97.38 304 LYS A C 1
ATOM 2260 O O . LYS A 1 304 ? 11.858 -12.619 -18.593 1.00 97.38 304 LYS A O 1
ATOM 2265 N N . THR A 1 305 ? 12.155 -11.434 -16.706 1.00 95.88 305 THR A N 1
ATOM 2266 C CA . THR A 1 305 ? 13.442 -12.028 -16.324 1.00 95.88 305 THR A CA 1
ATOM 2267 C C . THR A 1 305 ? 13.429 -12.474 -14.857 1.00 95.88 305 THR A C 1
ATOM 2269 O O . THR A 1 305 ? 12.440 -12.298 -14.144 1.00 95.88 305 THR A O 1
ATOM 2272 N N . SER A 1 306 ? 14.507 -13.115 -14.409 1.00 91.94 306 SER A N 1
ATOM 2273 C CA . SER A 1 306 ? 14.638 -13.684 -13.066 1.00 91.94 306 SER A CA 1
ATOM 2274 C C . SER A 1 306 ? 14.731 -12.627 -11.956 1.00 91.94 306 SER A C 1
ATOM 2276 O O . SER A 1 306 ? 15.231 -11.518 -12.160 1.00 91.94 306 SER A O 1
ATOM 2278 N N . GLY A 1 307 ? 14.334 -13.027 -10.746 1.00 93.00 307 GLY A N 1
ATOM 2279 C CA . GLY A 1 307 ? 14.314 -12.175 -9.556 1.00 93.00 307 GLY A CA 1
ATOM 2280 C C . GLY A 1 307 ? 12.971 -11.475 -9.340 1.00 93.00 307 GLY A C 1
ATOM 2281 O O . GLY A 1 307 ? 12.085 -11.479 -10.198 1.00 93.00 307 GLY A O 1
ATOM 2282 N N . GLN A 1 308 ? 12.812 -10.902 -8.156 1.00 96.19 308 GLN A N 1
ATOM 2283 C CA . GLN A 1 308 ? 11.615 -10.206 -7.694 1.00 96.19 308 GLN A CA 1
ATOM 2284 C C . GLN A 1 308 ? 11.940 -8.757 -7.311 1.00 96.19 308 GLN A C 1
ATOM 2286 O O . GLN A 1 308 ? 13.095 -8.388 -7.099 1.00 96.19 308 GLN A O 1
ATOM 2291 N N . ALA A 1 309 ? 10.914 -7.918 -7.188 1.00 97.12 309 ALA A N 1
ATOM 2292 C CA . ALA A 1 309 ? 11.077 -6.536 -6.754 1.00 97.12 309 ALA A CA 1
ATOM 2293 C C . ALA A 1 309 ? 11.663 -6.452 -5.333 1.00 97.12 309 ALA A C 1
ATOM 2295 O O . ALA A 1 309 ? 12.570 -5.657 -5.104 1.00 97.12 309 ALA A O 1
ATOM 2296 N N . ILE A 1 310 ? 11.232 -7.321 -4.405 1.00 97.25 310 ILE A N 1
ATOM 2297 C CA . ILE A 1 310 ? 11.741 -7.366 -3.019 1.00 97.25 310 ILE A CA 1
ATOM 2298 C C . ILE A 1 310 ? 13.273 -7.516 -2.940 1.00 97.25 310 ILE A C 1
ATOM 2300 O O . ILE A 1 310 ? 13.904 -6.913 -2.069 1.00 97.25 310 ILE A O 1
ATOM 2304 N N . ASP A 1 311 ? 13.899 -8.208 -3.897 1.00 96.50 311 ASP A N 1
ATOM 2305 C CA . ASP A 1 311 ? 15.357 -8.358 -3.982 1.00 96.50 311 ASP A CA 1
ATOM 2306 C C . ASP A 1 311 ? 16.055 -6.990 -4.097 1.00 96.50 311 ASP A C 1
ATOM 2308 O O . ASP A 1 311 ? 17.137 -6.787 -3.540 1.00 96.50 311 ASP A O 1
ATOM 2312 N N . ARG A 1 312 ? 15.406 -6.031 -4.775 1.00 97.31 312 ARG A N 1
ATOM 2313 C CA . ARG A 1 312 ? 15.897 -4.676 -5.089 1.00 97.31 312 ARG A CA 1
ATOM 2314 C C . ARG A 1 312 ? 15.389 -3.586 -4.142 1.00 97.31 312 ARG A C 1
ATOM 2316 O O . ARG A 1 312 ? 15.737 -2.421 -4.315 1.00 97.31 312 ARG A O 1
ATOM 2323 N N . LEU A 1 313 ? 14.603 -3.942 -3.125 1.00 97.44 313 LEU A N 1
ATOM 2324 C CA . LEU A 1 313 ? 14.260 -3.030 -2.031 1.00 97.44 313 LEU A CA 1
ATOM 2325 C C . LEU A 1 313 ? 15.558 -2.586 -1.322 1.00 97.44 313 LEU A C 1
ATOM 2327 O O . LEU A 1 313 ? 16.433 -3.413 -1.062 1.00 97.44 313 LEU A O 1
ATOM 2331 N N . LYS A 1 314 ? 15.720 -1.294 -1.020 1.00 97.31 314 LYS A N 1
ATOM 2332 C CA . LYS A 1 314 ? 16.937 -0.769 -0.368 1.00 97.31 314 LYS A CA 1
ATOM 2333 C C . LYS A 1 314 ? 17.013 -1.175 1.105 1.00 97.31 314 LYS A C 1
ATOM 2335 O O . LYS A 1 314 ? 18.053 -1.645 1.558 1.00 97.31 314 LYS A O 1
ATOM 2340 N N . SER A 1 315 ? 15.915 -1.030 1.851 1.00 96.88 315 SER A N 1
ATOM 2341 C CA . SER A 1 315 ? 15.882 -1.362 3.282 1.00 96.88 315 SER A CA 1
ATOM 2342 C C . SER A 1 315 ? 16.029 -2.866 3.541 1.00 96.88 315 SER A C 1
ATOM 2344 O O . SER A 1 315 ? 15.120 -3.653 3.272 1.00 96.88 315 SER A O 1
ATOM 2346 N N . ALA A 1 316 ? 17.168 -3.259 4.118 1.00 95.69 316 ALA A N 1
ATOM 2347 C CA . ALA A 1 316 ? 17.414 -4.625 4.578 1.00 95.69 316 ALA A CA 1
ATOM 2348 C C . ALA A 1 316 ? 16.480 -5.023 5.736 1.00 95.69 316 ALA A C 1
ATOM 2350 O O . ALA A 1 316 ? 15.961 -6.138 5.740 1.00 95.69 316 ALA A O 1
ATOM 2351 N N . THR A 1 317 ? 16.203 -4.103 6.669 1.00 95.06 317 THR A N 1
ATOM 2352 C CA . THR A 1 317 ? 15.293 -4.329 7.806 1.00 95.06 317 THR A CA 1
ATOM 2353 C C . THR A 1 317 ? 13.890 -4.697 7.333 1.00 95.06 317 THR A C 1
ATOM 2355 O O . THR A 1 317 ? 13.338 -5.700 7.777 1.00 95.06 317 THR A O 1
ATOM 2358 N N . LEU A 1 318 ? 13.346 -3.970 6.349 1.00 97.50 318 LEU A N 1
ATOM 2359 C CA . LEU A 1 318 ? 12.012 -4.264 5.822 1.00 97.50 318 LEU A CA 1
ATOM 2360 C C . LEU A 1 318 ? 11.970 -5.600 5.052 1.00 97.50 318 LEU A C 1
ATOM 2362 O O . LEU A 1 318 ? 10.986 -6.326 5.173 1.00 97.50 318 LEU A O 1
ATOM 2366 N N . LYS A 1 319 ? 13.042 -5.999 4.340 1.00 97.56 319 LYS A N 1
ATOM 2367 C CA . LYS A 1 319 ? 13.137 -7.370 3.783 1.00 97.56 319 LYS A CA 1
ATOM 2368 C C . LYS A 1 319 ? 13.112 -8.428 4.886 1.00 97.56 319 LYS A C 1
ATOM 2370 O O . LYS A 1 319 ? 12.414 -9.430 4.740 1.00 97.56 319 LYS A O 1
ATOM 2375 N N . ALA A 1 320 ? 13.859 -8.217 5.970 1.00 97.62 320 ALA A N 1
ATOM 2376 C CA . ALA A 1 320 ? 13.914 -9.148 7.093 1.00 97.62 320 ALA A CA 1
ATOM 2377 C C . ALA A 1 320 ? 12.541 -9.284 7.770 1.00 97.62 320 ALA A C 1
ATOM 2379 O O . ALA A 1 320 ? 12.063 -10.403 7.933 1.00 97.62 320 ALA A O 1
ATOM 2380 N N . ALA A 1 321 ? 11.860 -8.170 8.054 1.00 97.75 321 ALA A N 1
ATOM 2381 C CA . ALA A 1 321 ? 10.515 -8.164 8.631 1.00 97.75 321 ALA A CA 1
ATOM 2382 C C . ALA A 1 321 ? 9.469 -8.843 7.724 1.00 97.75 321 ALA A C 1
ATOM 2384 O O . ALA A 1 321 ? 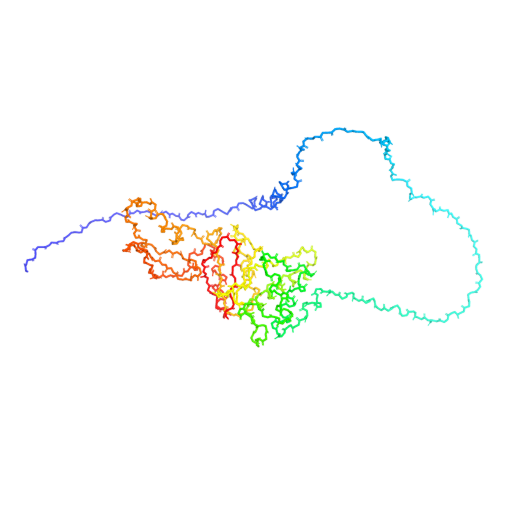8.663 -9.638 8.200 1.00 97.75 321 ALA A O 1
ATOM 2385 N N . ILE A 1 322 ? 9.507 -8.602 6.408 1.00 98.19 322 ILE A N 1
ATOM 2386 C CA . ILE A 1 322 ? 8.624 -9.284 5.444 1.00 98.19 322 ILE A CA 1
ATOM 2387 C C . ILE A 1 322 ? 8.922 -10.792 5.389 1.00 98.19 322 ILE A C 1
ATOM 2389 O O . ILE A 1 322 ? 7.998 -11.603 5.338 1.00 98.19 322 ILE A O 1
ATOM 2393 N N . THR A 1 323 ? 10.197 -11.184 5.455 1.00 98.12 323 THR A N 1
ATOM 2394 C CA . THR A 1 323 ? 10.611 -12.598 5.496 1.00 98.12 323 THR A CA 1
ATOM 2395 C C . THR A 1 323 ? 10.148 -13.280 6.788 1.00 98.12 323 THR A C 1
ATOM 2397 O O . THR A 1 323 ? 9.624 -14.390 6.744 1.00 98.12 323 THR A O 1
ATOM 2400 N N . GLU A 1 324 ? 10.272 -12.601 7.930 1.00 98.19 324 GLU A N 1
ATOM 2401 C CA . GLU A 1 324 ? 9.799 -13.058 9.240 1.00 98.19 324 GLU A CA 1
ATOM 2402 C C . GLU A 1 324 ? 8.272 -13.239 9.265 1.00 98.19 324 GLU A C 1
ATOM 2404 O O . GLU A 1 324 ? 7.781 -14.271 9.720 1.00 98.19 324 GLU A O 1
ATOM 2409 N N . LEU A 1 325 ? 7.513 -12.269 8.742 1.00 98.25 325 LEU A N 1
ATOM 2410 C CA . LEU A 1 325 ? 6.053 -12.347 8.650 1.00 98.25 325 LEU A CA 1
ATOM 2411 C C . LEU A 1 325 ? 5.605 -13.469 7.702 1.00 98.25 325 LEU A C 1
ATOM 2413 O O . LEU A 1 325 ? 4.718 -14.246 8.053 1.00 98.25 325 LEU A O 1
ATOM 2417 N N . ASN A 1 326 ? 6.257 -13.635 6.549 1.00 98.06 326 ASN A N 1
ATOM 2418 C CA . ASN A 1 326 ? 5.981 -14.763 5.655 1.00 98.06 326 ASN A CA 1
ATOM 2419 C C . ASN A 1 326 ? 6.309 -16.114 6.326 1.00 98.06 326 ASN A C 1
ATOM 2421 O O . ASN A 1 326 ? 5.532 -17.061 6.217 1.00 98.06 326 ASN A O 1
ATOM 2425 N N . GLY A 1 327 ? 7.384 -16.189 7.122 1.00 97.81 327 GLY A N 1
ATOM 2426 C CA . GLY A 1 327 ? 7.687 -17.341 7.985 1.00 97.81 327 GLY A CA 1
ATOM 2427 C C . GLY A 1 327 ? 6.646 -17.601 9.087 1.00 97.81 327 GLY A C 1
ATOM 2428 O O . GLY A 1 327 ? 6.510 -18.731 9.548 1.00 97.81 327 GLY A O 1
ATOM 2429 N N . LYS A 1 328 ? 5.864 -16.583 9.466 1.00 97.56 328 LYS A N 1
ATOM 2430 C CA . LYS A 1 328 ? 4.712 -16.662 10.385 1.00 97.56 328 LYS A CA 1
ATOM 2431 C C . LYS A 1 328 ? 3.373 -16.915 9.668 1.00 97.56 328 LYS A C 1
ATOM 2433 O O . LYS A 1 328 ? 2.317 -16.759 10.276 1.00 97.56 328 LYS A O 1
ATOM 2438 N N . GLY A 1 329 ? 3.396 -17.310 8.392 1.00 97.06 329 GLY A N 1
ATOM 2439 C CA . GLY A 1 329 ? 2.206 -17.704 7.625 1.00 97.06 329 GLY A CA 1
ATOM 2440 C C . GLY A 1 329 ? 1.502 -16.575 6.863 1.00 97.06 329 GLY A C 1
ATOM 2441 O O . GLY A 1 329 ? 0.450 -16.815 6.269 1.00 97.06 329 GLY A O 1
ATOM 2442 N N . TYR A 1 330 ? 2.067 -15.365 6.839 1.00 98.25 330 TYR A N 1
ATOM 2443 C CA . TYR A 1 330 ? 1.603 -14.301 5.946 1.00 98.25 330 TYR A CA 1
ATOM 2444 C C . TYR A 1 330 ? 2.007 -14.626 4.494 1.00 98.25 330 TYR A C 1
ATOM 2446 O O . TYR A 1 330 ? 2.905 -15.429 4.237 1.00 98.25 330 TYR A O 1
ATOM 2454 N N . LYS A 1 331 ? 1.344 -13.993 3.522 1.00 97.69 331 LYS A N 1
ATOM 2455 C CA . LYS A 1 331 ? 1.692 -14.069 2.094 1.00 97.69 331 LYS A CA 1
ATOM 2456 C C . LYS A 1 331 ? 1.866 -12.661 1.533 1.00 97.69 331 LYS A C 1
ATOM 2458 O O . LYS A 1 331 ? 1.027 -12.172 0.779 1.00 97.69 331 LYS A O 1
ATOM 2463 N N . ILE A 1 332 ? 2.934 -11.997 1.963 1.00 98.06 332 ILE A N 1
ATOM 2464 C CA . ILE A 1 332 ? 3.304 -10.645 1.543 1.00 98.06 332 ILE A CA 1
ATOM 2465 C C . ILE A 1 332 ? 4.133 -10.726 0.257 1.00 98.06 332 ILE A C 1
ATOM 2467 O O . ILE A 1 332 ? 5.222 -11.308 0.259 1.00 98.06 332 ILE A O 1
ATOM 2471 N N . TYR A 1 333 ? 3.647 -10.097 -0.815 1.00 96.69 333 TYR A N 1
ATOM 2472 C CA . TYR A 1 333 ? 4.435 -9.756 -2.001 1.00 96.69 333 TYR A CA 1
ATOM 2473 C C . TYR A 1 333 ? 4.647 -8.241 -2.084 1.00 96.69 333 TYR A C 1
ATOM 2475 O O . TYR A 1 333 ? 3.849 -7.453 -1.580 1.00 96.69 333 TYR A O 1
ATOM 2483 N N . VAL A 1 334 ? 5.741 -7.829 -2.725 1.00 97.94 334 VAL A N 1
ATOM 2484 C CA . VAL A 1 334 ? 6.146 -6.421 -2.835 1.00 97.94 334 VAL A CA 1
ATOM 2485 C C . VAL A 1 334 ? 6.270 -6.047 -4.305 1.00 97.94 334 VAL A C 1
ATOM 2487 O O . VAL A 1 334 ? 6.787 -6.840 -5.095 1.00 97.94 334 VAL A O 1
ATOM 2490 N N . PHE A 1 335 ? 5.832 -4.845 -4.669 1.00 97.88 335 PHE A N 1
ATOM 2491 C CA . PHE A 1 335 ? 5.976 -4.292 -6.013 1.00 97.88 335 PHE A CA 1
ATOM 2492 C C . PHE A 1 335 ? 6.320 -2.792 -5.984 1.00 97.88 335 PHE A C 1
ATOM 2494 O O . PHE A 1 335 ? 6.023 -2.114 -4.998 1.00 97.88 335 PHE A O 1
ATOM 2501 N N . PRO A 1 336 ? 6.945 -2.244 -7.040 1.00 97.50 336 PRO A N 1
ATOM 2502 C CA . PRO A 1 336 ? 7.155 -0.807 -7.177 1.00 97.50 336 PRO A CA 1
ATOM 2503 C C . PRO A 1 336 ? 5.849 -0.075 -7.505 1.00 97.50 336 PRO A C 1
ATOM 2505 O O . PRO A 1 336 ? 5.054 -0.563 -8.304 1.00 97.50 336 PRO A O 1
ATOM 2508 N N . ASP A 1 337 ? 5.642 1.113 -6.949 1.00 95.44 337 ASP A N 1
ATOM 2509 C CA . ASP A 1 337 ? 4.462 1.951 -7.200 1.00 95.44 337 ASP A CA 1
ATOM 2510 C C . ASP A 1 337 ? 4.855 3.433 -7.395 1.00 95.44 337 ASP A C 1
ATOM 2512 O O . ASP A 1 337 ? 5.960 3.750 -7.842 1.00 95.44 337 ASP A O 1
ATOM 2516 N N . ASN A 1 338 ? 3.929 4.357 -7.152 1.00 92.31 338 ASN A N 1
ATOM 2517 C CA . ASN A 1 338 ? 4.071 5.783 -7.401 1.00 92.31 338 ASN A CA 1
ATOM 2518 C C . ASN A 1 338 ? 4.688 6.547 -6.222 1.00 92.31 338 ASN A C 1
ATOM 2520 O O . ASN A 1 338 ? 4.504 6.214 -5.056 1.00 92.31 338 ASN A O 1
ATOM 2524 N N . ASP A 1 339 ? 5.380 7.639 -6.546 1.00 91.56 339 ASP A N 1
ATOM 2525 C CA . ASP A 1 339 ? 6.235 8.407 -5.632 1.00 91.56 339 ASP A CA 1
ATOM 2526 C C . ASP A 1 339 ? 5.467 9.331 -4.655 1.00 91.56 339 ASP A C 1
ATOM 2528 O O . ASP A 1 339 ? 5.938 10.419 -4.320 1.00 91.56 339 ASP A O 1
ATOM 2532 N N . ASN A 1 340 ? 4.277 8.936 -4.192 1.00 90.81 340 ASN A N 1
ATOM 2533 C CA . ASN A 1 340 ? 3.426 9.777 -3.340 1.00 90.81 340 ASN A CA 1
ATOM 2534 C C . ASN A 1 340 ? 2.583 9.049 -2.274 1.00 90.81 340 ASN A C 1
ATOM 2536 O O . ASN A 1 340 ? 1.789 9.710 -1.608 1.00 90.81 340 ASN A O 1
ATOM 2540 N N . HIS A 1 341 ? 2.714 7.729 -2.113 1.00 93.38 341 HIS A N 1
ATOM 2541 C CA . HIS A 1 341 ? 1.990 6.958 -1.095 1.00 93.38 341 HIS A CA 1
ATOM 2542 C C . HIS A 1 341 ? 2.673 5.611 -0.804 1.00 93.38 341 HIS A C 1
ATOM 2544 O O . HIS A 1 341 ? 3.613 5.217 -1.494 1.00 93.38 341 HIS A O 1
ATOM 2550 N N . ILE A 1 342 ? 2.178 4.895 0.210 1.00 95.69 342 ILE A N 1
ATOM 2551 C CA . ILE A 1 342 ? 2.398 3.451 0.386 1.00 95.69 342 ILE A CA 1
ATOM 2552 C C . ILE A 1 342 ? 1.090 2.739 0.044 1.00 95.69 342 ILE A C 1
ATOM 2554 O O . ILE A 1 342 ? 0.055 3.092 0.598 1.00 95.69 342 ILE A O 1
ATOM 2558 N N . HIS A 1 343 ? 1.108 1.753 -0.845 1.00 95.75 343 HIS A N 1
ATOM 2559 C CA . HIS A 1 343 ? -0.097 1.038 -1.270 1.00 95.75 343 HIS A CA 1
ATOM 2560 C C . HIS A 1 343 ? -0.209 -0.317 -0.562 1.00 95.75 343 HIS A C 1
ATOM 2562 O O . HIS A 1 343 ? 0.771 -1.060 -0.495 1.00 95.75 343 HIS A O 1
ATOM 2568 N N . ILE A 1 344 ? -1.400 -0.664 -0.063 1.00 96.75 344 ILE A N 1
ATOM 2569 C CA . ILE A 1 344 ? -1.677 -1.970 0.552 1.00 96.75 344 ILE A CA 1
ATOM 2570 C C . ILE A 1 344 ? -2.918 -2.594 -0.093 1.00 96.75 344 ILE A C 1
ATOM 2572 O O . ILE A 1 344 ? -4.041 -2.119 0.087 1.00 96.75 344 ILE A O 1
ATOM 2576 N N . GLN A 1 345 ? -2.706 -3.701 -0.801 1.00 94.94 345 GLN A N 1
ATOM 2577 C CA . GLN A 1 345 ? -3.729 -4.589 -1.341 1.00 94.94 345 GLN A CA 1
ATOM 2578 C C . GLN A 1 345 ? -3.944 -5.787 -0.407 1.00 94.94 345 GLN A C 1
ATOM 2580 O O . GLN A 1 345 ? -2.986 -6.390 0.070 1.00 94.94 345 GLN A O 1
ATOM 2585 N N . ASN A 1 346 ? -5.203 -6.159 -0.199 1.00 94.88 346 ASN A N 1
ATOM 2586 C CA . ASN A 1 346 ? -5.673 -7.360 0.489 1.00 94.88 346 ASN A CA 1
ATOM 2587 C C . ASN A 1 346 ? -6.716 -8.003 -0.464 1.00 94.88 346 ASN A C 1
ATOM 2589 O O . ASN A 1 346 ? -7.792 -7.422 -0.633 1.00 94.88 346 ASN A O 1
ATOM 2593 N N . PRO A 1 347 ? -6.334 -9.048 -1.228 1.00 85.75 347 PRO A N 1
ATOM 2594 C CA . PRO A 1 347 ? -6.945 -9.405 -2.519 1.00 85.75 347 PRO A CA 1
ATOM 2595 C C . PRO A 1 347 ? -8.211 -10.278 -2.454 1.00 85.75 347 PRO A C 1
ATOM 2597 O O . PRO A 1 347 ? -8.478 -10.857 -1.382 1.00 85.75 347 PRO A O 1
#

Sequence (347 aa):
MRRRTAERERQPEREDEAPATAVAPPAAVITRLQQTAGNHAVAAFLTRQPAEATAGPAPGELDTEPHEGGDASGLLALLGPQEDSTFDAVPELADQADQAAAPQLEADPVADWMAKAPTTNAEYAQWIVDGVTHGFVLWTGKDSKAQMEKLAAGEKVGSTDPSKAEILGALKTIRALVSAKATKWTGDKTKAKETIGVGSFIRGASPHDGRAIDINKLDWTGTNGPVQVEEALRALPAGSYGIGLPFQGQFFPKDEWLDERKKAAVAAAGEGGTPAAITEASLQKWVGTRYTATYADGKWVDAKTSGQAIDRLKSATLKAAITELNGKGYKIYVFPDNDNHIHIQNP

Organism: NCBI:txid490573

Foldseek 3Di:
DDDDDDDDDDDDDDDDDDDDDDDDDDPVVVVVVVPPPDDPVVVVVVPDDDDDDDDDDDDDDDDDDDDDDDDDDDPDPPDDDDDDDDDDDDDDDDDPPPPPDDPPDPDDVLVVLLPDDDQFQLSLLVSQLVLVVVPAEAEDAPCVNVVSVCLVVQHADALAGRPDNDHQQVSLLSSLQSSLQSVVCVVPVVDDRHYFHWHQQADHPDLSSSFKTWTQRACLAEDCRLVVVLVSVVSHDAAEKEKAHECHYQFAPVVLEVVVLVVVQDVVQPDPGAGDWQPDFGAYAPFFFTWTWHDDPNDIDIDTDDDTSLVRRRDPVSNVSVVVSVVVRHRYGYGYHHSRTMMMGRD

pLDDT: mean 79.21, std 24.62, range [29.55, 98.69]